Protein AF-A0AAW1P884-F1 (afdb_monomer)

InterPro domains:
  IPR000415 Nitroreductase-like [G3DSA:3.40.109.10] (39-108)
  IPR000415 Nitroreductase-like [G3DSA:3.40.109.10] (109-194)
  IPR000415 Nitroreductase-like [SSF55469] (38-194)
  IPR026021 Putative NAD(P)H nitroreductase YdjA-like [cd02135] (42-171)
  IPR029479 Nitroreductase [PF00881] (45-106)
  IPR029479 Nitroreductase [PF00881] (113-171)
  IPR052530 NAD(P)H nitroreductase [PTHR43821] (107-194)

Radius of gyration: 20.4 Å; Cα contacts (8 Å, |Δi|>4): 146; chains: 1; bounding box: 42×33×58 Å

Organism: NCBI:txid706552

Structure (mmCIF, N/CA/C/O backbone):
data_AF-A0AAW1P884-F1
#
_entry.id   AF-A0AAW1P884-F1
#
loop_
_atom_site.group_PDB
_atom_site.id
_atom_site.type_symbol
_atom_site.label_atom_id
_atom_site.label_alt_id
_atom_site.label_comp_id
_atom_site.label_asym_id
_atom_site.label_entity_id
_atom_site.label_seq_id
_atom_site.pdbx_PDB_ins_code
_atom_site.Cartn_x
_atom_site.Cartn_y
_atom_site.Cartn_z
_atom_site.occupancy
_atom_site.B_iso_or_equiv
_atom_site.auth_seq_id
_atom_site.auth_comp_id
_atom_site.auth_asym_id
_atom_site.auth_atom_id
_atom_site.pdbx_PDB_model_num
ATOM 1 N N . MET A 1 1 ? 2.406 1.290 26.510 1.00 30.73 1 MET A N 1
ATOM 2 C CA . MET A 1 1 ? 2.581 1.537 25.064 1.00 30.73 1 MET A CA 1
ATOM 3 C C . MET A 1 1 ? 3.392 0.369 24.542 1.00 30.73 1 MET A C 1
ATOM 5 O O . MET A 1 1 ? 4.508 0.190 25.008 1.00 30.73 1 MET A O 1
ATOM 9 N N . THR A 1 2 ? 2.796 -0.506 23.734 1.00 27.92 2 THR A N 1
ATOM 10 C CA . THR A 1 2 ? 3.498 -1.687 23.212 1.00 27.92 2 THR A CA 1
ATOM 11 C C . THR A 1 2 ? 4.160 -1.291 21.905 1.00 27.92 2 THR A C 1
ATOM 13 O O . THR A 1 2 ? 3.470 -0.970 20.945 1.00 27.92 2 THR A O 1
ATOM 16 N N . PHE A 1 3 ? 5.488 -1.279 21.871 1.00 27.62 3 PHE A N 1
ATOM 17 C CA . PHE A 1 3 ? 6.240 -1.065 20.641 1.00 27.62 3 PHE A CA 1
ATOM 18 C C . PHE A 1 3 ? 6.402 -2.425 19.964 1.00 27.62 3 PHE A C 1
ATOM 20 O O . PHE A 1 3 ? 7.127 -3.280 20.465 1.00 27.62 3 PHE A O 1
ATOM 27 N N . ILE A 1 4 ? 5.687 -2.658 18.865 1.00 31.03 4 ILE A N 1
ATOM 28 C CA . ILE A 1 4 ? 6.032 -3.756 17.962 1.00 31.03 4 ILE A CA 1
ATOM 29 C C . ILE A 1 4 ? 7.049 -3.183 16.981 1.00 31.03 4 ILE A C 1
ATOM 31 O O . ILE A 1 4 ? 6.734 -2.273 16.223 1.00 31.03 4 ILE A O 1
ATOM 35 N N . TYR A 1 5 ? 8.280 -3.685 17.024 1.00 35.84 5 TYR A N 1
ATOM 36 C CA . TYR A 1 5 ? 9.284 -3.373 16.017 1.00 35.84 5 TYR A CA 1
ATOM 37 C C . TYR A 1 5 ? 9.003 -4.235 14.789 1.00 35.84 5 TYR A C 1
ATOM 39 O O . TYR A 1 5 ? 9.031 -5.460 14.867 1.00 35.84 5 TYR A O 1
ATOM 47 N N . ALA A 1 6 ? 8.726 -3.600 13.657 1.00 34.53 6 ALA A N 1
ATOM 48 C CA . ALA A 1 6 ? 8.757 -4.258 12.360 1.00 34.53 6 ALA A CA 1
ATOM 49 C C . ALA A 1 6 ? 9.781 -3.519 11.497 1.00 34.53 6 ALA A C 1
ATOM 51 O O . ALA A 1 6 ? 9.428 -2.607 10.755 1.00 34.53 6 ALA A O 1
ATOM 52 N N . ALA A 1 7 ? 11.057 -3.867 11.674 1.00 34.91 7 ALA A N 1
ATOM 53 C CA . ALA A 1 7 ? 12.096 -3.564 10.702 1.00 34.91 7 ALA A CA 1
ATOM 54 C C . ALA A 1 7 ? 12.055 -4.679 9.653 1.00 34.91 7 ALA A C 1
ATOM 56 O O . ALA A 1 7 ? 12.210 -5.850 9.993 1.00 34.91 7 ALA A O 1
ATOM 57 N N . TRP A 1 8 ? 11.773 -4.334 8.401 1.00 48.56 8 TRP A N 1
ATOM 58 C CA . TRP A 1 8 ? 11.775 -5.300 7.306 1.00 48.56 8 TRP A CA 1
ATOM 59 C C . TRP A 1 8 ? 13.050 -5.119 6.509 1.00 48.56 8 TRP A C 1
ATOM 61 O O . TRP A 1 8 ? 13.307 -4.028 6.003 1.00 48.56 8 TRP A O 1
ATOM 71 N N . THR A 1 9 ? 13.832 -6.186 6.435 1.00 39.12 9 THR A N 1
ATOM 72 C CA . THR A 1 9 ? 15.057 -6.259 5.653 1.00 39.12 9 THR A CA 1
ATOM 73 C C . THR A 1 9 ? 14.781 -6.992 4.360 1.00 39.12 9 THR A C 1
ATOM 75 O O . THR A 1 9 ? 14.045 -7.980 4.320 1.00 39.12 9 THR A O 1
ATOM 78 N N . THR A 1 10 ? 15.361 -6.496 3.281 1.00 44.00 10 THR A N 1
ATOM 79 C CA . THR A 1 10 ? 15.476 -7.243 2.036 1.00 44.00 10 THR A CA 1
ATOM 80 C C . THR A 1 10 ? 16.756 -8.083 2.122 1.00 44.00 10 THR A C 1
ATOM 82 O O . THR A 1 10 ? 17.754 -7.589 2.620 1.00 44.00 10 THR A O 1
ATOM 85 N N . PHE A 1 11 ? 16.729 -9.332 1.628 1.00 43.44 11 PHE A N 1
ATOM 86 C CA . PHE A 1 11 ? 17.892 -10.224 1.396 1.00 43.44 11 PHE A CA 1
ATOM 87 C C . PHE A 1 11 ? 18.324 -11.305 2.425 1.00 43.44 11 PHE A C 1
ATOM 89 O O . PHE A 1 11 ? 19.448 -11.792 2.302 1.00 43.44 11 PHE A O 1
ATOM 96 N N . ARG A 1 12 ? 17.469 -11.848 3.321 1.00 45.31 12 ARG A N 1
ATOM 97 C CA . ARG A 1 12 ? 17.762 -13.149 4.002 1.00 45.31 12 ARG A CA 1
ATOM 98 C C . ARG A 1 12 ? 16.547 -14.041 4.336 1.00 45.31 12 ARG A C 1
ATOM 100 O O . ARG A 1 12 ? 15.434 -13.539 4.475 1.00 45.31 12 ARG A O 1
ATOM 107 N N . PRO A 1 13 ? 16.752 -15.365 4.549 1.00 41.75 13 PRO A N 1
ATOM 108 C CA . PRO A 1 13 ? 15.863 -16.201 5.361 1.00 41.75 13 PRO A CA 1
ATOM 109 C C . PRO A 1 13 ? 15.822 -15.706 6.817 1.00 41.75 13 PRO A C 1
ATOM 111 O O . PRO A 1 13 ? 16.857 -15.400 7.406 1.00 41.75 13 PRO A O 1
ATOM 114 N N . ILE A 1 14 ? 14.621 -15.663 7.396 1.00 46.34 14 ILE A N 1
ATOM 115 C CA . ILE A 1 14 ? 14.320 -15.127 8.734 1.00 46.34 14 ILE A CA 1
ATOM 116 C C . ILE A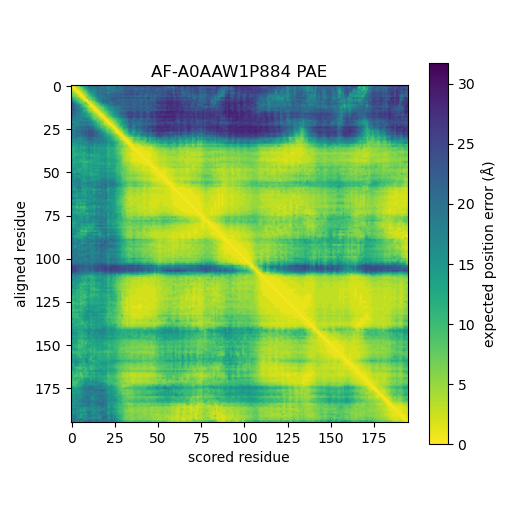 1 14 ? 15.140 -15.863 9.824 1.00 46.34 14 ILE A C 1
ATOM 118 O O . ILE A 1 14 ? 15.055 -17.094 9.901 1.00 46.34 14 ILE A O 1
ATOM 122 N N . PRO A 1 15 ? 15.897 -15.166 10.700 1.00 40.91 15 PRO A N 1
ATOM 123 C CA . PRO A 1 15 ? 16.532 -15.788 11.864 1.00 40.91 15 PRO A CA 1
ATOM 124 C C . PRO A 1 15 ? 15.488 -16.412 12.801 1.00 40.91 15 PRO A C 1
ATOM 126 O O . PRO A 1 15 ? 14.385 -15.889 12.957 1.00 40.91 15 PRO A O 1
ATOM 129 N N . LYS A 1 16 ? 15.824 -17.529 13.462 1.00 42.84 16 LYS A N 1
ATOM 130 C CA . LYS A 1 16 ? 14.934 -18.164 14.451 1.00 42.84 16 LYS A CA 1
ATOM 131 C C . LYS A 1 16 ? 14.565 -17.155 15.546 1.00 42.84 16 LYS A C 1
ATOM 133 O O . LYS A 1 16 ? 15.444 -16.597 16.193 1.00 42.84 16 LYS A O 1
ATOM 138 N N . VAL A 1 17 ? 13.259 -16.958 15.731 1.00 48.59 17 VAL A N 1
ATOM 139 C CA . VAL A 1 17 ? 12.646 -16.058 16.717 1.00 48.59 17 VAL A CA 1
ATOM 140 C C . VAL A 1 17 ? 13.277 -16.246 18.101 1.00 48.59 17 VAL A C 1
ATOM 142 O O . VAL A 1 17 ? 13.299 -17.356 18.633 1.00 48.59 17 VAL A O 1
ATOM 145 N N . VAL A 1 18 ? 13.753 -15.150 18.697 1.00 43.78 18 VAL A N 1
ATOM 146 C CA . VAL A 1 18 ? 14.113 -15.093 20.118 1.00 43.78 18 VAL A CA 1
ATOM 147 C C . VAL A 1 18 ? 12.820 -14.903 20.911 1.00 43.78 18 VAL A C 1
ATOM 149 O O . VAL A 1 18 ? 12.127 -13.899 20.756 1.00 43.78 18 VAL A O 1
ATOM 152 N N . ASN A 1 19 ? 12.467 -15.889 21.738 1.00 37.06 19 ASN A N 1
ATOM 153 C CA . ASN A 1 19 ? 11.267 -15.850 22.574 1.00 37.06 19 ASN A CA 1
ATOM 154 C C . ASN A 1 19 ? 11.431 -14.820 23.703 1.00 37.06 19 ASN A C 1
ATOM 156 O O . ASN A 1 19 ? 11.998 -15.124 24.750 1.00 37.06 19 ASN A O 1
ATOM 160 N N . GLY A 1 20 ? 10.914 -13.610 23.498 1.00 46.59 20 GLY A N 1
ATOM 161 C CA . GLY A 1 20 ? 10.659 -12.651 24.570 1.00 46.59 20 GLY A CA 1
ATOM 162 C C . GLY A 1 20 ? 9.248 -12.833 25.131 1.00 46.59 20 GLY A C 1
ATOM 163 O O . GLY A 1 20 ? 8.277 -12.888 24.377 1.00 46.59 20 GLY A O 1
ATOM 164 N N . THR A 1 21 ? 9.112 -12.913 26.453 1.00 38.94 21 THR A N 1
ATOM 165 C CA . THR A 1 21 ? 7.803 -12.951 27.116 1.00 38.94 21 THR A CA 1
ATOM 166 C C . THR A 1 21 ? 7.205 -11.544 27.121 1.00 38.94 21 THR A C 1
ATOM 168 O O . THR A 1 21 ? 7.668 -10.671 27.855 1.00 38.94 21 THR A O 1
ATOM 171 N N . LEU A 1 22 ? 6.179 -11.301 26.301 1.00 47.09 22 LEU A N 1
ATOM 172 C CA . LEU A 1 22 ? 5.394 -10.067 26.385 1.00 47.09 22 LEU A CA 1
ATOM 173 C C . LEU A 1 22 ? 4.563 -10.076 27.683 1.00 47.09 22 LEU A C 1
ATOM 175 O O . LEU A 1 22 ? 3.999 -11.117 28.032 1.00 47.09 22 LEU A O 1
ATOM 179 N N . PRO A 1 23 ? 4.458 -8.949 28.410 1.00 44.16 23 PRO A N 1
ATOM 180 C CA . PRO A 1 23 ? 3.638 -8.879 29.612 1.00 44.16 23 PRO A CA 1
ATOM 181 C C . PRO A 1 23 ? 2.163 -9.115 29.270 1.00 44.16 23 PRO A C 1
ATOM 183 O O . PRO A 1 23 ? 1.654 -8.605 28.269 1.00 44.16 23 PRO A O 1
ATOM 186 N N . ALA A 1 24 ? 1.469 -9.873 30.121 1.00 44.38 24 ALA A N 1
ATOM 187 C CA . ALA A 1 24 ? 0.034 -10.088 29.995 1.00 44.38 24 ALA A CA 1
ATOM 188 C C . ALA A 1 24 ? -0.697 -8.739 30.100 1.00 44.38 24 ALA A C 1
ATOM 190 O O . ALA A 1 24 ? -0.626 -8.072 31.132 1.00 44.38 24 ALA A O 1
ATOM 191 N N . SER A 1 25 ? -1.385 -8.328 29.032 1.00 50.88 25 SER A N 1
ATOM 192 C CA . SER A 1 25 ? -2.240 -7.143 29.051 1.00 50.88 25 SER A CA 1
ATOM 193 C C . SER A 1 25 ? -3.709 -7.539 29.173 1.00 50.88 25 SER A C 1
ATOM 195 O O . SER A 1 25 ? -4.168 -8.537 28.612 1.00 50.88 25 SER A O 1
ATOM 197 N N . SER A 1 26 ? -4.458 -6.753 29.944 1.00 49.62 26 SER A N 1
ATOM 198 C CA . SER A 1 26 ? -5.916 -6.813 29.982 1.00 49.62 26 SER A CA 1
ATOM 199 C C . SER A 1 26 ? -6.484 -6.490 28.597 1.00 49.62 26 SER A C 1
ATOM 201 O O . SER A 1 26 ? -5.948 -5.629 27.899 1.00 49.62 26 SER A O 1
ATOM 203 N N . LYS A 1 27 ? -7.574 -7.169 28.193 1.00 47.06 27 LYS A N 1
ATOM 204 C CA . LYS A 1 27 ? -8.291 -6.871 26.940 1.00 47.06 27 LYS A CA 1
ATOM 205 C C . LYS A 1 27 ? -8.677 -5.384 26.937 1.00 47.06 27 LYS A C 1
ATOM 207 O O . LYS A 1 27 ? -9.510 -4.994 27.756 1.00 47.06 27 LYS A O 1
ATOM 212 N N . PRO A 1 28 ? -8.083 -4.552 26.068 1.00 54.44 28 PRO A N 1
ATOM 213 C CA . PRO A 1 28 ? -8.436 -3.144 26.018 1.00 54.44 28 PRO A CA 1
ATOM 214 C C . PRO A 1 28 ? -9.847 -2.973 25.447 1.00 54.44 28 PRO A C 1
ATOM 216 O O . PRO A 1 28 ? -10.334 -3.831 24.713 1.00 54.44 28 PRO A O 1
ATOM 219 N N . ALA A 1 29 ? -10.502 -1.858 25.775 1.00 55.84 29 ALA A N 1
ATOM 220 C CA . ALA A 1 29 ? -11.742 -1.463 25.117 1.00 55.84 29 ALA A CA 1
ATOM 221 C C . ALA A 1 29 ? -11.454 -1.231 23.624 1.00 55.84 29 ALA A C 1
ATOM 223 O O . ALA A 1 29 ? -10.668 -0.354 23.265 1.00 55.84 29 ALA A O 1
ATOM 224 N N . VAL A 1 30 ? -12.036 -2.072 22.771 1.00 63.97 30 VAL A N 1
ATOM 225 C CA . VAL A 1 30 ? -11.792 -2.086 21.326 1.00 63.97 30 VAL A CA 1
ATOM 226 C C . VAL A 1 30 ? -12.778 -1.148 20.637 1.00 63.97 30 VAL A C 1
ATOM 228 O O . VAL A 1 30 ? -13.973 -1.182 20.933 1.00 63.97 30 VAL A O 1
ATOM 231 N N . VAL A 1 31 ? -12.295 -0.317 19.711 1.00 67.25 31 VAL A N 1
ATOM 232 C CA . VAL A 1 31 ? -13.180 0.474 18.845 1.00 67.25 31 VAL A CA 1
ATOM 233 C C . VAL A 1 31 ? -13.882 -0.482 17.872 1.00 67.25 31 VAL A C 1
ATOM 235 O O . VAL A 1 31 ? -13.190 -1.270 17.225 1.00 67.25 31 VAL A O 1
ATOM 238 N N . PRO A 1 32 ? -15.222 -0.452 17.745 1.00 67.56 32 PRO A N 1
ATOM 239 C CA . PRO A 1 32 ? -15.933 -1.339 16.829 1.00 67.56 32 PRO A CA 1
ATOM 240 C C . PRO A 1 32 ? -15.437 -1.176 15.387 1.00 67.56 32 PRO A C 1
ATOM 242 O O . PRO A 1 32 ? -15.450 -0.072 14.843 1.00 67.56 32 PRO A O 1
ATOM 245 N N . SER A 1 33 ? -15.007 -2.278 14.769 1.00 75.31 33 SER A N 1
ATOM 246 C CA . SER A 1 33 ? -14.629 -2.317 13.355 1.00 75.31 33 SER A CA 1
ATOM 247 C C . SER A 1 33 ? -15.787 -2.813 12.493 1.00 75.31 33 SER A C 1
ATOM 249 O O . SER A 1 33 ? -16.608 -3.614 12.943 1.00 75.31 33 SER A O 1
ATOM 251 N N . ALA A 1 34 ? -15.844 -2.353 11.242 1.00 75.81 34 ALA A N 1
ATOM 252 C CA . ALA A 1 34 ? -16.871 -2.763 10.283 1.00 75.81 34 ALA A CA 1
ATOM 253 C C . ALA A 1 34 ? -16.722 -4.230 9.834 1.00 75.81 34 ALA A C 1
ATOM 255 O O . ALA A 1 34 ? -17.711 -4.857 9.462 1.00 75.81 34 ALA A O 1
ATOM 256 N N . LEU A 1 35 ? -15.501 -4.775 9.874 1.00 85.69 35 LEU A N 1
ATOM 257 C CA . LEU A 1 35 ? -15.199 -6.169 9.545 1.00 85.69 35 LEU A CA 1
ATOM 258 C C . LEU A 1 35 ? -14.505 -6.849 10.722 1.00 85.69 35 LEU A C 1
ATOM 260 O O . LEU A 1 35 ? -13.659 -6.249 11.385 1.00 85.69 35 LEU A O 1
ATOM 264 N N . GLN A 1 36 ? -14.836 -8.119 10.942 1.00 88.00 36 GLN A N 1
ATOM 265 C CA . GLN A 1 36 ? -14.210 -8.927 11.983 1.00 88.00 36 GLN A CA 1
ATOM 266 C C . GLN A 1 36 ? -12.834 -9.442 11.530 1.00 88.00 36 GLN A C 1
ATOM 268 O O . GLN A 1 36 ? -12.583 -9.677 10.342 1.00 88.00 36 GLN A O 1
ATOM 273 N N . ALA A 1 37 ? -11.919 -9.627 12.486 1.00 88.50 37 ALA A N 1
ATOM 274 C CA . ALA A 1 37 ? -10.538 -10.028 12.209 1.00 88.50 37 ALA A CA 1
ATOM 275 C C . ALA A 1 37 ? -10.427 -11.387 11.492 1.00 88.50 37 ALA A C 1
ATOM 277 O O . ALA A 1 37 ? -9.524 -11.588 10.680 1.00 88.50 37 ALA A O 1
ATOM 278 N N . ASP A 1 38 ? -11.353 -12.312 11.741 1.00 89.56 38 ASP A N 1
ATOM 279 C CA . ASP A 1 38 ? -11.414 -13.612 11.071 1.00 89.56 38 ASP A CA 1
ATOM 280 C C . ASP A 1 38 ? -11.773 -13.475 9.582 1.00 89.56 38 ASP A C 1
ATOM 282 O O . ASP A 1 38 ? -11.133 -14.106 8.739 1.00 89.56 38 ASP A O 1
ATOM 286 N N . GLN A 1 39 ? -12.729 -12.606 9.240 1.00 92.19 39 GLN A N 1
ATOM 287 C CA . GLN A 1 39 ? -13.118 -12.326 7.855 1.00 92.19 39 GLN A CA 1
ATOM 288 C C . GLN A 1 39 ? -11.946 -11.728 7.068 1.00 92.19 39 GLN A C 1
ATOM 290 O O . GLN A 1 39 ? -11.629 -12.175 5.962 1.00 92.19 39 GLN A O 1
ATOM 295 N N . VAL A 1 40 ? -11.256 -10.755 7.669 1.00 92.56 40 VAL A N 1
ATOM 296 C CA . VAL A 1 40 ? -10.065 -10.124 7.087 1.00 92.56 40 VAL A CA 1
ATOM 297 C C . VAL A 1 40 ? -8.925 -11.131 6.934 1.00 92.56 40 VAL A C 1
ATOM 299 O O . VAL A 1 40 ? -8.310 -11.209 5.871 1.00 92.56 40 VAL A O 1
ATOM 302 N N . SER A 1 41 ? -8.669 -11.940 7.965 1.00 90.69 41 SER A N 1
ATOM 303 C CA . SER A 1 41 ? -7.635 -12.979 7.940 1.00 90.69 41 SER A CA 1
ATOM 304 C C . SER A 1 41 ? -7.865 -13.971 6.802 1.00 90.69 41 SER A C 1
ATOM 306 O O . SER A 1 41 ? -6.948 -14.264 6.034 1.00 90.69 41 SER A O 1
ATOM 308 N N . GLN A 1 42 ? -9.107 -14.425 6.617 1.00 92.69 42 GLN A N 1
ATOM 309 C CA . GLN A 1 42 ? -9.451 -15.314 5.512 1.00 92.69 42 GLN A CA 1
ATOM 310 C C . GLN A 1 42 ? -9.198 -14.674 4.145 1.00 92.69 42 GLN A C 1
ATOM 312 O O . GLN A 1 42 ? -8.661 -15.347 3.266 1.00 92.69 42 GLN A O 1
ATOM 317 N N . LEU A 1 43 ? -9.551 -13.398 3.956 1.00 93.44 43 LEU A N 1
ATOM 318 C CA . LEU A 1 43 ? -9.305 -12.690 2.698 1.00 93.44 43 LEU A CA 1
ATOM 319 C C . LEU A 1 43 ? -7.802 -12.592 2.396 1.00 93.44 43 LEU A C 1
ATOM 321 O O . LEU A 1 43 ? -7.365 -12.964 1.304 1.00 93.44 43 LEU A O 1
ATOM 325 N N . LEU A 1 44 ? -7.005 -12.158 3.378 1.00 92.06 44 LEU A N 1
ATOM 326 C CA . LEU A 1 44 ? -5.550 -12.044 3.248 1.00 92.06 44 LEU A CA 1
ATOM 327 C C . LEU A 1 44 ? -4.900 -13.406 2.959 1.00 92.06 44 LEU A C 1
ATOM 329 O O . LEU A 1 44 ? -4.068 -13.514 2.057 1.00 92.06 44 LEU A O 1
ATOM 333 N N . ALA A 1 45 ? -5.316 -14.453 3.676 1.00 89.88 45 ALA A N 1
ATOM 334 C CA . ALA A 1 45 ? -4.750 -15.795 3.563 1.00 89.88 45 ALA A CA 1
ATOM 335 C C . ALA A 1 45 ? -5.183 -16.548 2.297 1.00 89.88 45 ALA A C 1
ATOM 337 O O . ALA A 1 45 ? -4.476 -17.463 1.868 1.00 89.88 45 ALA A O 1
ATOM 338 N N . LYS A 1 46 ? -6.331 -16.213 1.692 1.00 94.25 46 LYS A N 1
ATOM 339 C CA . LYS A 1 46 ? -6.852 -16.876 0.478 1.00 94.25 46 LYS A CA 1
ATOM 340 C C . LYS A 1 46 ? -6.464 -16.168 -0.824 1.00 94.25 46 LYS A C 1
ATOM 342 O O . LYS A 1 46 ? -6.508 -16.805 -1.873 1.00 94.25 46 LYS A O 1
ATOM 347 N N . ARG A 1 47 ? -6.032 -14.901 -0.789 1.00 92.50 47 ARG A N 1
ATOM 348 C CA . ARG A 1 47 ? -5.543 -14.179 -1.981 1.00 92.50 47 ARG A CA 1
ATOM 349 C C . ARG A 1 47 ? -4.317 -14.877 -2.591 1.00 92.50 47 ARG A C 1
ATOM 351 O O . ARG A 1 47 ? -3.416 -15.305 -1.869 1.00 92.50 47 ARG A O 1
ATOM 358 N N . ARG A 1 48 ? -4.251 -14.982 -3.921 1.00 89.94 48 ARG A N 1
ATOM 359 C CA . ARG A 1 48 ? -3.128 -15.592 -4.660 1.00 89.94 48 ARG A CA 1
ATOM 360 C C . ARG A 1 48 ? -2.673 -14.692 -5.801 1.00 89.94 48 ARG A C 1
ATOM 362 O O . ARG A 1 48 ? -3.482 -13.971 -6.376 1.00 89.94 48 ARG A O 1
ATOM 369 N N . SER A 1 49 ? -1.389 -14.770 -6.136 1.00 90.25 49 SER A N 1
ATOM 370 C CA . SER A 1 49 ? -0.896 -14.298 -7.429 1.00 90.25 49 SER A CA 1
ATOM 371 C C . SER A 1 49 ? -1.264 -15.347 -8.477 1.00 90.25 49 SER A C 1
ATOM 373 O O . SER A 1 49 ? -0.838 -16.494 -8.366 1.00 90.25 49 SER A O 1
ATOM 375 N N . ILE A 1 50 ? -2.093 -14.969 -9.449 1.00 90.44 50 ILE A N 1
ATOM 376 C CA . ILE A 1 50 ? -2.486 -15.822 -10.577 1.00 90.44 50 ILE A CA 1
ATOM 377 C C . ILE A 1 50 ? -1.694 -15.342 -11.795 1.00 90.44 50 ILE A C 1
ATOM 379 O O . ILE A 1 50 ? -1.635 -14.138 -12.050 1.00 90.44 50 ILE A O 1
ATOM 383 N N . PHE A 1 51 ? -1.045 -16.258 -12.513 1.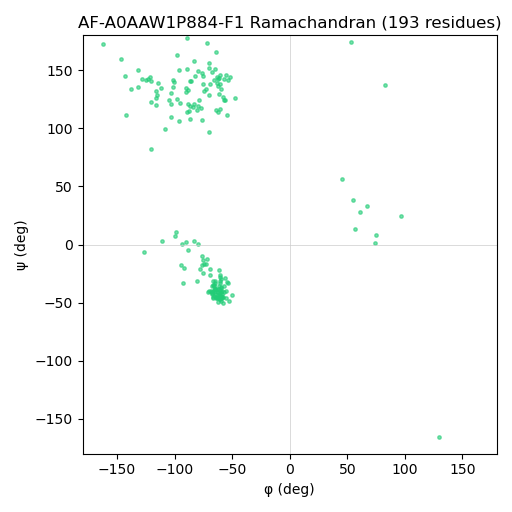00 83.50 51 PHE A N 1
ATOM 384 C CA . PHE A 1 51 ? -0.202 -15.896 -13.651 1.00 83.50 51 PHE A CA 1
ATOM 385 C C . PHE A 1 51 ? -1.055 -15.552 -14.881 1.00 83.50 51 PHE A C 1
ATOM 387 O O . PHE A 1 51 ? -2.089 -16.186 -15.084 1.00 83.50 51 PHE A O 1
ATOM 394 N N . PRO A 1 52 ? -0.610 -14.626 -15.756 1.00 84.69 52 PRO A N 1
ATOM 395 C CA . PRO A 1 52 ? -1.394 -14.210 -16.924 1.00 84.69 52 PRO A CA 1
ATOM 396 C C . PRO A 1 52 ? -1.839 -15.351 -17.850 1.00 84.69 52 PRO A C 1
ATOM 398 O O . PRO A 1 52 ? -2.921 -15.288 -18.423 1.00 84.69 52 PRO A O 1
ATOM 401 N N . LYS A 1 53 ? -1.037 -16.418 -17.965 1.00 87.62 53 LYS A N 1
ATOM 402 C CA . LYS A 1 53 ? -1.365 -17.620 -18.755 1.00 87.62 53 LYS A CA 1
ATOM 403 C C . LYS A 1 53 ? -2.621 -18.359 -18.268 1.00 87.62 53 LYS A C 1
ATOM 405 O O . LYS A 1 53 ? -3.204 -19.117 -19.032 1.00 87.62 53 LYS A O 1
ATOM 410 N N . ASP A 1 54 ? -2.998 -18.153 -17.008 1.00 93.00 54 ASP A N 1
ATOM 411 C CA . ASP A 1 54 ? -4.125 -18.809 -16.347 1.00 93.00 54 ASP A CA 1
ATOM 412 C C . ASP A 1 54 ? -5.374 -17.896 -16.315 1.00 93.00 54 ASP A C 1
ATOM 414 O O . ASP A 1 54 ? -6.369 -18.215 -15.664 1.00 93.00 54 ASP A O 1
ATOM 418 N N . PHE A 1 55 ? -5.348 -16.740 -16.997 1.00 90.06 55 PHE A N 1
ATOM 419 C CA . PHE A 1 55 ? -6.508 -15.853 -17.134 1.00 90.06 55 PHE A CA 1
ATOM 420 C C . PHE A 1 55 ? -7.436 -16.321 -18.261 1.00 90.06 55 PHE A C 1
ATOM 422 O O . PHE A 1 55 ? -6.991 -16.763 -19.315 1.00 90.06 55 PHE A O 1
ATOM 429 N N . SER A 1 56 ? -8.749 -16.148 -18.082 1.00 91.19 56 SER A N 1
ATOM 430 C CA . SER A 1 56 ? -9.762 -16.552 -19.073 1.00 91.19 56 SER A CA 1
ATOM 431 C C . SER A 1 56 ? -9.805 -15.678 -20.334 1.00 91.19 56 SER A C 1
ATOM 433 O O . SER A 1 56 ? -10.500 -16.014 -21.288 1.00 91.19 56 SER A O 1
ATOM 435 N N . GLY A 1 57 ? -9.131 -14.523 -20.325 1.00 84.00 57 GLY A N 1
ATOM 436 C CA . GLY A 1 57 ? -9.213 -13.516 -21.386 1.00 84.00 57 GLY A CA 1
ATOM 437 C C . GLY A 1 57 ? -10.514 -12.699 -21.396 1.00 84.00 57 GLY A C 1
ATOM 438 O O . GLY A 1 57 ? -10.674 -11.832 -22.256 1.00 84.00 57 GLY A O 1
ATOM 439 N N . ALA A 1 58 ? -11.434 -12.942 -20.454 1.00 87.69 58 ALA A N 1
ATOM 440 C CA . ALA A 1 58 ? -12.657 -12.157 -20.313 1.00 87.69 58 ALA A CA 1
ATOM 441 C C . ALA A 1 58 ? -12.346 -10.693 -19.957 1.00 87.69 58 ALA A C 1
ATOM 443 O O . ALA A 1 58 ? -11.420 -10.400 -19.199 1.00 87.69 58 ALA A O 1
ATOM 444 N N . HIS A 1 59 ? -13.143 -9.767 -20.493 1.00 85.75 59 HIS A N 1
ATOM 445 C CA . HIS A 1 59 ? -13.010 -8.349 -20.177 1.00 85.75 59 HIS A CA 1
ATOM 446 C C . HIS A 1 59 ? -13.548 -8.054 -18.772 1.00 85.75 59 HIS A C 1
ATOM 448 O O . HIS A 1 59 ? -14.663 -8.453 -18.437 1.00 85.75 59 HIS A O 1
ATOM 454 N N . VAL A 1 60 ? -12.771 -7.320 -17.972 1.00 89.75 60 VAL A N 1
ATOM 455 C CA . VAL A 1 60 ? -13.217 -6.787 -16.680 1.00 89.75 60 VAL A CA 1
ATOM 456 C C . VAL A 1 60 ? -13.986 -5.486 -16.935 1.00 89.75 60 VAL A C 1
ATOM 458 O O . VAL A 1 60 ? -13.395 -4.560 -17.492 1.00 89.75 60 VAL A O 1
ATOM 461 N N . PRO A 1 61 ? -15.270 -5.381 -16.542 1.00 92.12 61 PRO A N 1
ATOM 462 C CA . PRO A 1 61 ? -16.045 -4.156 -16.692 1.00 92.12 61 PRO A CA 1
ATOM 463 C C . PRO A 1 61 ? -15.349 -2.940 -16.078 1.00 92.12 61 PRO A C 1
ATOM 465 O O . PRO A 1 61 ? -14.784 -3.017 -14.985 1.00 92.12 61 PRO A O 1
ATOM 468 N N . ARG A 1 62 ? -15.456 -1.790 -16.751 1.00 88.69 62 ARG A N 1
ATOM 469 C CA . ARG A 1 62 ? -14.854 -0.521 -16.313 1.00 88.69 62 ARG A CA 1
ATOM 470 C C . ARG A 1 62 ? -15.179 -0.167 -14.858 1.00 88.69 62 ARG A C 1
ATOM 472 O O . ARG A 1 62 ? -14.275 0.200 -14.121 1.00 88.69 62 ARG A O 1
ATOM 479 N N . GLU A 1 63 ? -16.430 -0.334 -14.440 1.00 91.81 63 GLU A N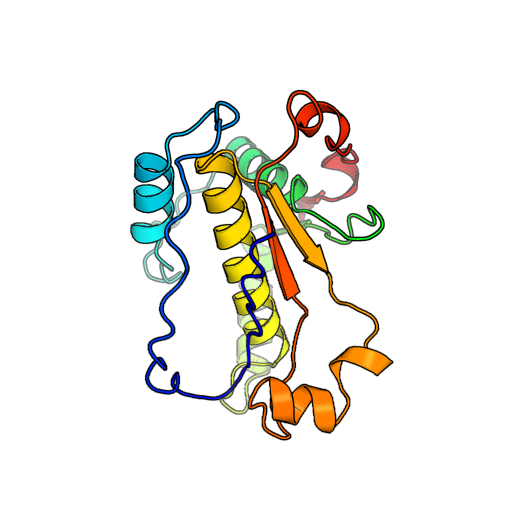 1
ATOM 480 C CA . GLU A 1 63 ? -16.884 -0.051 -13.069 1.00 91.81 63 GLU A CA 1
ATOM 481 C C . GLU A 1 63 ? -16.133 -0.884 -12.014 1.00 91.81 63 GLU A C 1
ATOM 483 O O . GLU A 1 63 ? -15.788 -0.393 -10.938 1.00 91.81 63 GLU A O 1
ATOM 488 N N . GLN A 1 64 ? -15.811 -2.143 -12.330 1.00 89.69 64 GLN A N 1
ATOM 489 C CA . GLN A 1 64 ? -15.027 -2.997 -11.435 1.00 89.69 64 GLN A CA 1
ATOM 490 C C . GLN A 1 64 ? -13.571 -2.527 -11.360 1.00 89.69 64 GLN A C 1
ATOM 492 O O . GLN A 1 64 ? -12.994 -2.500 -10.275 1.00 89.69 64 GLN A O 1
ATOM 497 N N . VAL A 1 65 ? -12.989 -2.105 -12.489 1.00 89.31 65 VAL A N 1
ATOM 498 C CA . VAL A 1 65 ? -11.650 -1.491 -12.514 1.00 89.31 65 VAL A CA 1
ATOM 499 C C . VAL A 1 65 ? -11.636 -0.211 -11.677 1.00 89.31 65 VAL A C 1
ATOM 501 O O . VAL A 1 65 ? -10.748 -0.039 -10.849 1.00 89.31 65 VAL A O 1
ATOM 504 N N . GLU A 1 66 ? -12.634 0.659 -11.827 1.00 88.94 66 GLU A N 1
ATOM 505 C CA . GLU A 1 66 ? -12.762 1.895 -11.045 1.00 88.94 66 GLU A CA 1
ATOM 506 C C . GLU A 1 66 ? -12.926 1.607 -9.549 1.00 88.94 66 GLU A C 1
ATOM 508 O O . GLU A 1 66 ? -12.258 2.243 -8.742 1.00 88.94 66 GLU A O 1
ATOM 513 N N . THR A 1 67 ? -13.705 0.589 -9.172 1.00 89.31 67 THR A N 1
ATOM 514 C CA . THR A 1 67 ? -13.827 0.141 -7.772 1.00 89.31 67 THR A CA 1
ATOM 515 C C . THR A 1 67 ? -12.472 -0.283 -7.190 1.00 89.31 67 THR A C 1
ATOM 517 O O . THR A 1 67 ? -12.136 0.068 -6.057 1.00 89.31 67 THR A O 1
ATOM 520 N N . ILE A 1 68 ? -11.661 -1.014 -7.963 1.00 90.38 68 ILE A N 1
ATOM 521 C CA . ILE A 1 68 ? -10.314 -1.440 -7.550 1.00 90.38 68 ILE A CA 1
ATOM 522 C C . ILE A 1 68 ? -9.378 -0.232 -7.408 1.00 90.38 68 ILE A C 1
ATOM 524 O O . ILE A 1 68 ? -8.649 -0.126 -6.419 1.00 90.38 68 ILE A O 1
ATOM 528 N N . LEU A 1 69 ? -9.394 0.682 -8.381 1.00 86.00 69 LEU A N 1
ATOM 529 C CA . LEU A 1 69 ? -8.564 1.887 -8.353 1.00 86.00 69 LEU A CA 1
ATOM 530 C C . LEU A 1 69 ? -8.972 2.831 -7.218 1.00 86.00 69 LEU A C 1
ATOM 532 O O . LEU A 1 69 ? -8.105 3.435 -6.592 1.00 86.00 69 LEU A O 1
ATOM 536 N N . GLU A 1 70 ? -10.262 2.908 -6.901 1.00 90.38 70 GLU A N 1
ATOM 537 C CA . GLU A 1 70 ? -10.762 3.668 -5.761 1.00 90.38 70 GLU A CA 1
ATOM 538 C C . GLU A 1 70 ? -10.257 3.070 -4.444 1.00 90.38 70 GLU A C 1
ATOM 540 O O . GLU A 1 70 ? -9.758 3.801 -3.592 1.00 90.38 70 GLU A O 1
ATOM 545 N N . ALA A 1 71 ? -10.257 1.742 -4.290 1.00 87.31 71 ALA A N 1
ATOM 546 C CA . ALA A 1 71 ? -9.649 1.103 -3.121 1.00 87.31 71 ALA A CA 1
ATOM 547 C C . ALA A 1 71 ? -8.151 1.447 -2.982 1.00 87.31 71 ALA A C 1
ATOM 549 O O . ALA A 1 71 ? -7.681 1.729 -1.878 1.00 87.31 71 ALA A O 1
ATOM 550 N N . ALA A 1 72 ? -7.407 1.488 -4.094 1.00 84.88 72 ALA A N 1
ATOM 551 C CA . ALA A 1 72 ? -6.009 1.923 -4.102 1.00 84.88 72 ALA A CA 1
ATOM 552 C C . ALA A 1 72 ? -5.851 3.420 -3.770 1.00 84.88 72 ALA A C 1
ATOM 554 O O . ALA A 1 72 ? -4.902 3.798 -3.083 1.00 84.88 72 ALA A O 1
ATOM 555 N N . ASN A 1 73 ? -6.794 4.267 -4.195 1.00 89.44 73 ASN A N 1
ATOM 556 C CA . ASN A 1 73 ? -6.811 5.705 -3.911 1.00 89.44 73 ASN A CA 1
ATOM 557 C C . ASN A 1 73 ? -6.881 6.004 -2.402 1.00 89.44 73 ASN A C 1
ATOM 559 O O . ASN A 1 73 ? -6.382 7.030 -1.942 1.00 89.44 73 ASN A O 1
ATOM 563 N N . TRP A 1 74 ? -7.437 5.085 -1.609 1.00 87.06 74 TRP A N 1
ATOM 564 C CA . TRP A 1 74 ? -7.491 5.192 -0.150 1.00 87.06 74 TRP A CA 1
ATOM 565 C C . TRP A 1 74 ? -6.197 4.802 0.573 1.00 87.06 74 TRP A C 1
ATOM 567 O O . TRP A 1 74 ? -6.135 4.931 1.800 1.00 87.06 74 TRP A O 1
ATOM 577 N N . ALA A 1 75 ? -5.140 4.405 -0.148 1.00 85.81 75 ALA A N 1
ATOM 578 C CA . ALA A 1 75 ? -3.835 4.138 0.450 1.00 85.81 75 ALA A CA 1
ATOM 579 C C . ALA A 1 75 ? -3.352 5.327 1.316 1.00 85.81 75 ALA A C 1
ATOM 581 O O . ALA A 1 75 ? -3.653 6.490 1.016 1.00 85.81 75 ALA A O 1
ATOM 582 N N . PRO A 1 76 ? -2.658 5.081 2.440 1.00 82.31 76 PRO A N 1
ATOM 583 C CA . PRO A 1 76 ? -2.107 6.149 3.265 1.00 82.31 76 PRO A CA 1
ATOM 584 C C . PRO A 1 76 ? -0.856 6.761 2.617 1.00 82.31 76 PRO A C 1
ATOM 586 O O . PRO A 1 76 ? -0.049 6.060 2.013 1.00 82.31 76 PRO A O 1
ATOM 589 N N . THR A 1 77 ? -0.656 8.071 2.789 1.00 75.62 77 THR A N 1
ATOM 590 C CA . THR A 1 77 ? 0.576 8.771 2.373 1.00 75.62 77 THR A CA 1
ATOM 591 C C . THR A 1 77 ? 1.014 9.764 3.425 1.00 75.62 77 THR A C 1
ATOM 593 O O . THR A 1 77 ? 0.209 10.591 3.870 1.00 75.62 77 THR A O 1
ATOM 596 N N . HIS A 1 78 ? 2.305 9.755 3.745 1.00 73.25 78 HIS A N 1
ATOM 597 C CA . HIS A 1 78 ? 2.920 10.846 4.488 1.00 73.25 78 HIS A CA 1
ATOM 598 C C . HIS A 1 78 ? 2.722 12.174 3.736 1.00 73.25 78 HIS A C 1
ATOM 600 O O . HIS A 1 78 ? 2.727 12.202 2.505 1.00 73.25 78 HIS A O 1
ATOM 606 N N . ASN A 1 79 ? 2.493 13.267 4.466 1.00 77.69 79 ASN A N 1
ATOM 607 C CA . ASN A 1 79 ? 2.222 14.604 3.914 1.00 77.69 79 ASN A CA 1
ATOM 608 C C . ASN A 1 79 ? 1.031 14.714 2.938 1.00 77.69 79 ASN A C 1
ATOM 610 O O . ASN A 1 79 ? 0.888 15.750 2.297 1.00 77.69 79 ASN A O 1
ATOM 614 N N . ARG A 1 80 ? 0.156 13.695 2.843 1.00 79.19 80 ARG A N 1
ATOM 615 C CA . ARG A 1 80 ? -1.047 13.713 1.980 1.00 79.19 80 ARG A CA 1
ATOM 616 C C . ARG A 1 80 ? -0.728 14.026 0.506 1.00 79.19 80 ARG A C 1
ATOM 618 O O . ARG A 1 80 ? -1.463 14.754 -0.146 1.00 79.19 80 ARG A O 1
ATOM 625 N N . THR A 1 81 ? 0.388 13.507 -0.003 1.00 82.44 81 THR A N 1
ATOM 626 C CA . THR A 1 81 ? 0.893 13.832 -1.348 1.00 82.44 81 THR A CA 1
ATOM 627 C C . THR A 1 81 ? 0.168 13.113 -2.484 1.00 82.44 81 THR A C 1
ATOM 629 O O . THR A 1 81 ? 0.237 13.579 -3.616 1.00 82.44 81 THR A O 1
ATOM 632 N N . GLU A 1 82 ? -0.503 11.988 -2.204 1.00 82.75 82 GLU A N 1
ATOM 633 C CA . GLU A 1 82 ? -1.254 11.187 -3.188 1.00 82.75 82 GLU A CA 1
ATOM 634 C C . GLU A 1 82 ? -0.466 10.959 -4.508 1.00 82.75 82 GLU A C 1
ATOM 636 O O . GLU A 1 82 ? -0.925 11.334 -5.596 1.00 82.75 82 GLU A O 1
ATOM 641 N N . PRO A 1 83 ? 0.755 10.382 -4.438 1.00 83.25 83 PRO A N 1
ATOM 642 C CA . PRO A 1 83 ? 1.709 10.406 -5.547 1.00 83.25 83 PRO A CA 1
ATOM 643 C C . PRO A 1 83 ? 1.351 9.440 -6.685 1.00 83.25 83 PRO A C 1
ATOM 645 O O . PRO A 1 83 ? 1.928 9.529 -7.767 1.00 83.25 83 PRO A O 1
ATOM 648 N N . TRP A 1 84 ? 0.418 8.510 -6.469 1.00 87.06 84 TRP A N 1
ATOM 649 C CA . TRP A 1 84 ? 0.029 7.523 -7.474 1.00 87.06 84 TRP A CA 1
ATOM 650 C C . TRP A 1 84 ? -0.652 8.163 -8.686 1.00 87.06 84 TRP A C 1
ATOM 652 O O . TRP A 1 84 ? -1.461 9.091 -8.582 1.00 87.06 84 TRP A O 1
ATOM 662 N N . ARG A 1 85 ? -0.336 7.617 -9.859 1.00 83.44 85 ARG A N 1
ATOM 663 C CA . ARG A 1 85 ? -1.023 7.853 -11.129 1.00 83.44 85 ARG A CA 1
ATOM 664 C C . ARG A 1 85 ? -1.295 6.498 -11.762 1.00 83.44 85 ARG A C 1
ATOM 666 O O . ARG A 1 85 ? -0.410 5.645 -11.784 1.00 83.44 85 ARG A O 1
ATOM 673 N N . PHE A 1 86 ? -2.502 6.304 -12.273 1.00 84.94 86 PHE A N 1
ATOM 674 C CA . PHE A 1 86 ? -2.931 5.049 -12.875 1.00 84.94 86 PHE A CA 1
ATOM 675 C C . PHE A 1 86 ? -3.138 5.238 -14.375 1.00 84.94 86 PHE A C 1
ATOM 677 O O . PHE A 1 86 ? -3.752 6.209 -14.817 1.00 84.94 86 PHE A O 1
ATOM 684 N N . THR A 1 87 ? -2.630 4.298 -15.166 1.00 86.06 87 THR A N 1
ATOM 685 C CA . THR A 1 87 ? -2.934 4.196 -16.595 1.00 86.06 87 THR A CA 1
ATOM 686 C C . THR A 1 87 ? -3.560 2.835 -16.846 1.00 86.06 87 THR A C 1
ATOM 688 O O . THR A 1 87 ? -2.950 1.817 -16.522 1.00 86.06 87 THR A O 1
ATOM 691 N N . VAL A 1 88 ? -4.768 2.811 -17.405 1.00 87.75 88 VAL A N 1
ATOM 692 C CA . VAL A 1 88 ? -5.435 1.563 -17.799 1.00 87.75 88 VAL A CA 1
ATOM 693 C C . VAL A 1 88 ? -5.148 1.312 -19.273 1.00 87.75 88 VAL A C 1
ATOM 695 O O . VAL A 1 88 ? -5.457 2.168 -20.097 1.00 87.75 88 VAL A O 1
ATOM 698 N N . LEU A 1 89 ? -4.535 0.161 -19.571 1.00 86.81 89 LEU A N 1
ATOM 699 C CA . LEU A 1 89 ? -4.077 -0.214 -20.910 1.00 86.81 89 LEU A CA 1
ATOM 700 C C . LEU A 1 89 ? -5.084 -1.123 -21.622 1.00 86.81 89 LEU A C 1
ATOM 702 O O . LEU A 1 89 ? -5.407 -2.207 -21.123 1.00 86.81 89 LEU A O 1
ATOM 706 N N . GLY A 1 90 ? -5.509 -0.727 -22.821 1.00 84.56 90 GLY A N 1
ATOM 707 C CA . GLY A 1 90 ? -6.223 -1.592 -23.763 1.00 84.56 90 GLY A CA 1
ATOM 708 C C . GLY A 1 90 ? -5.338 -2.673 -24.407 1.00 84.56 90 GLY A C 1
ATOM 709 O O . GLY A 1 90 ? -4.116 -2.682 -24.258 1.00 84.56 90 GLY A O 1
ATOM 710 N N . ARG A 1 91 ? -5.957 -3.586 -25.175 1.00 82.50 91 ARG A N 1
ATOM 711 C CA . ARG A 1 91 ? -5.279 -4.751 -25.791 1.00 82.50 91 ARG A CA 1
ATOM 712 C C . ARG A 1 91 ? -4.039 -4.365 -26.605 1.00 82.50 91 ARG A C 1
ATOM 714 O O . ARG A 1 91 ? -2.983 -4.948 -26.400 1.00 82.50 91 ARG A O 1
ATOM 721 N N . LYS A 1 92 ? -4.154 -3.367 -27.487 1.00 84.50 92 LYS A N 1
ATOM 722 C CA . LYS A 1 92 ? -3.046 -2.953 -28.360 1.00 84.50 92 LYS A CA 1
ATOM 723 C C . LYS A 1 92 ? -1.819 -2.505 -27.559 1.00 84.50 92 LYS A C 1
ATOM 725 O O . LYS A 1 92 ? -0.710 -2.933 -27.849 1.00 84.50 92 LYS A O 1
ATOM 730 N N . ALA A 1 93 ? -2.031 -1.694 -26.522 1.00 83.12 93 ALA A N 1
ATOM 731 C CA . ALA A 1 93 ? -0.953 -1.210 -25.664 1.00 83.12 93 ALA A CA 1
ATOM 732 C C . ALA A 1 93 ? -0.294 -2.343 -24.853 1.00 83.12 93 ALA A C 1
ATOM 734 O O . ALA A 1 93 ? 0.903 -2.289 -24.582 1.00 83.12 93 ALA A O 1
ATOM 735 N N . GLN A 1 94 ? -1.052 -3.384 -24.487 1.00 82.81 94 GLN A N 1
ATOM 736 C CA . GLN A 1 94 ? -0.503 -4.579 -23.835 1.00 82.81 94 GLN A CA 1
ATOM 737 C C . GLN A 1 94 ? 0.396 -5.386 -24.784 1.00 82.81 94 GLN A C 1
ATOM 739 O O . GLN A 1 94 ? 1.471 -5.812 -24.369 1.00 82.81 94 GLN A O 1
ATOM 744 N N . GLU A 1 95 ? -0.007 -5.561 -26.048 1.00 83.88 95 GLU A N 1
ATOM 745 C CA . GLU A 1 95 ? 0.810 -6.224 -27.081 1.00 83.88 95 GLU A CA 1
ATOM 746 C C . GLU A 1 95 ? 2.141 -5.483 -27.289 1.00 83.88 95 GLU A C 1
ATOM 748 O O . GLU A 1 95 ? 3.208 -6.091 -27.206 1.00 83.88 95 GLU A O 1
ATOM 753 N N . ASP A 1 96 ? 2.087 -4.154 -27.441 1.00 86.19 96 ASP A N 1
ATOM 754 C CA . ASP A 1 96 ? 3.283 -3.319 -27.616 1.00 86.19 96 ASP A CA 1
ATOM 755 C C . ASP A 1 96 ? 4.251 -3.426 -26.420 1.00 86.19 96 ASP A C 1
ATOM 757 O O . ASP A 1 96 ? 5.472 -3.453 -26.587 1.00 86.19 96 ASP A O 1
ATOM 761 N N . MET A 1 97 ? 3.721 -3.529 -25.198 1.00 83.38 97 MET A N 1
ATOM 762 C CA . MET A 1 97 ? 4.521 -3.676 -23.977 1.00 83.38 97 MET A CA 1
ATOM 763 C C . MET A 1 97 ? 5.271 -5.016 -23.915 1.00 83.38 97 MET A C 1
ATOM 765 O O . MET A 1 97 ? 6.428 -5.056 -23.477 1.00 83.38 97 MET A O 1
ATOM 769 N N . VAL A 1 98 ? 4.638 -6.111 -24.346 1.00 83.19 98 VAL A N 1
ATOM 770 C CA . VAL A 1 98 ? 5.273 -7.439 -24.387 1.00 83.19 98 VAL A CA 1
ATOM 771 C C . VAL A 1 98 ? 6.444 -7.434 -25.367 1.00 83.19 98 VAL A C 1
ATOM 773 O O . VAL A 1 98 ? 7.543 -7.861 -25.004 1.00 83.19 98 VAL A O 1
ATOM 776 N N . ASP A 1 99 ? 6.245 -6.874 -26.560 1.00 83.94 99 ASP A N 1
ATOM 777 C CA . ASP A 1 99 ? 7.286 -6.777 -27.586 1.00 83.94 99 ASP A CA 1
ATOM 778 C C . ASP A 1 99 ? 8.502 -5.972 -27.114 1.00 83.94 99 ASP A C 1
ATOM 780 O O . ASP A 1 99 ? 9.646 -6.326 -27.414 1.00 83.94 99 ASP A O 1
ATOM 784 N N . LEU A 1 100 ? 8.277 -4.890 -26.362 1.00 86.62 100 LEU A N 1
ATOM 785 C CA . LEU A 1 100 ? 9.351 -4.090 -25.770 1.00 86.62 100 LEU A CA 1
ATOM 786 C C . LEU A 1 100 ? 10.100 -4.855 -24.676 1.00 86.62 100 LEU A C 1
ATOM 788 O O . LEU A 1 100 ? 11.327 -4.790 -24.611 1.00 86.62 100 LEU A O 1
ATOM 792 N N . THR A 1 101 ? 9.377 -5.609 -23.850 1.00 80.44 101 THR A N 1
ATOM 793 C CA . THR A 1 101 ? 9.963 -6.379 -22.746 1.00 80.44 101 THR A CA 1
ATOM 794 C C . THR A 1 101 ? 10.856 -7.503 -23.265 1.00 80.44 101 THR A C 1
ATOM 796 O O . THR A 1 101 ? 11.984 -7.656 -22.799 1.00 80.44 101 THR A O 1
ATOM 799 N N . LEU A 1 102 ? 10.403 -8.256 -24.274 1.00 82.06 102 LEU A N 1
ATOM 800 C CA . LEU A 1 102 ? 11.180 -9.353 -24.867 1.00 82.06 102 LEU A CA 1
ATOM 801 C C . LEU A 1 102 ? 12.504 -8.880 -25.483 1.00 82.06 102 LEU A C 1
ATOM 803 O O . LEU A 1 102 ? 13.475 -9.632 -25.502 1.00 82.06 102 LEU A O 1
ATOM 807 N N . LYS A 1 103 ? 12.568 -7.626 -25.942 1.00 82.69 103 LYS A N 1
ATOM 808 C CA . LYS A 1 103 ? 13.790 -7.017 -26.490 1.00 82.69 103 LYS A CA 1
ATOM 809 C C . LYS A 1 103 ? 14.812 -6.613 -25.420 1.00 82.69 103 LYS A C 1
ATOM 811 O O . LYS A 1 103 ? 15.967 -6.391 -25.765 1.00 82.69 103 LYS A O 1
ATOM 816 N N . ALA A 1 104 ? 14.411 -6.495 -24.153 1.00 78.44 104 ALA A N 1
ATOM 817 C CA . ALA A 1 104 ? 15.168 -5.771 -23.129 1.00 78.44 104 ALA A CA 1
ATOM 818 C C . ALA A 1 104 ? 15.807 -6.638 -22.024 1.00 78.44 104 ALA A C 1
ATOM 820 O O . ALA A 1 104 ? 16.380 -6.075 -21.098 1.00 78.44 104 ALA A O 1
ATOM 821 N N . LEU A 1 105 ? 15.719 -7.974 -22.065 1.00 73.94 105 LEU A N 1
ATOM 822 C CA . LEU A 1 105 ? 16.055 -8.826 -20.908 1.00 73.94 105 LEU A CA 1
ATOM 823 C C . LEU A 1 105 ? 17.491 -9.400 -20.910 1.00 73.94 105 LEU A C 1
ATOM 825 O O . LEU A 1 105 ? 17.738 -10.412 -21.571 1.00 73.94 105 LEU A O 1
ATOM 829 N N . PRO A 1 106 ? 18.400 -8.883 -20.056 1.00 51.91 106 PRO A N 1
ATOM 830 C CA . PRO A 1 106 ? 19.494 -9.668 -19.492 1.00 51.91 106 PRO A CA 1
ATOM 831 C C . PRO A 1 106 ? 19.390 -9.795 -17.957 1.00 51.91 106 PRO A C 1
ATOM 833 O O . PRO A 1 106 ? 19.277 -8.803 -17.247 1.00 51.91 106 PRO A O 1
ATOM 836 N N . GLY A 1 107 ? 19.540 -11.025 -17.447 1.00 62.28 107 GLY A N 1
ATOM 837 C CA . GLY A 1 107 ? 19.905 -11.306 -16.047 1.00 62.28 107 GLY A CA 1
ATOM 838 C C . GLY A 1 107 ? 18.769 -11.286 -15.013 1.00 62.28 107 GLY A C 1
ATOM 839 O O . GLY A 1 107 ? 17.900 -10.425 -15.025 1.00 62.28 107 GLY A O 1
ATOM 840 N N . LYS A 1 108 ? 18.779 -12.275 -14.106 1.00 66.62 108 LYS A N 1
ATOM 841 C CA . LYS A 1 108 ? 17.729 -12.542 -13.107 1.00 66.62 108 LYS A CA 1
ATOM 842 C C . LYS A 1 108 ? 18.181 -12.182 -11.691 1.00 66.62 108 LYS A C 1
ATOM 844 O O . LYS A 1 108 ? 18.817 -13.000 -11.033 1.00 66.62 108 LYS A O 1
ATOM 849 N N . LEU A 1 109 ? 17.765 -11.010 -11.229 1.00 61.59 109 LEU A N 1
ATOM 850 C CA . LEU A 1 109 ? 17.493 -10.680 -9.828 1.00 61.59 109 LEU A CA 1
ATOM 851 C C . L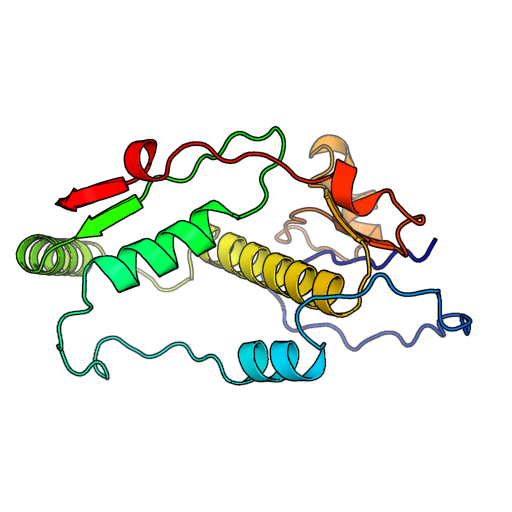EU A 1 109 ? 16.284 -9.737 -9.820 1.00 61.59 109 LEU A C 1
ATOM 853 O O . LEU A 1 109 ? 16.147 -8.936 -10.747 1.00 61.59 109 LEU A O 1
ATOM 857 N N . ASN A 1 110 ? 15.414 -9.838 -8.812 1.00 76.25 110 ASN A N 1
ATOM 858 C CA . ASN A 1 110 ? 14.327 -8.875 -8.655 1.00 76.25 110 ASN A CA 1
ATOM 859 C C . ASN A 1 110 ? 14.945 -7.485 -8.447 1.00 76.25 110 ASN A C 1
ATOM 861 O O . ASN A 1 110 ? 15.837 -7.334 -7.604 1.00 76.25 110 ASN A O 1
ATOM 865 N N . PRO A 1 111 ? 14.515 -6.465 -9.198 1.00 82.50 111 PRO A N 1
ATOM 866 C CA . PRO A 1 111 ? 14.895 -5.093 -8.918 1.00 82.50 111 PRO A CA 1
ATOM 867 C C . PRO A 1 111 ? 14.539 -4.693 -7.480 1.00 82.50 111 PRO A C 1
ATOM 869 O O . PRO A 1 111 ? 13.490 -5.065 -6.962 1.00 82.50 111 PRO A O 1
ATOM 872 N N . GLU A 1 112 ? 15.360 -3.850 -6.853 1.00 82.75 112 GLU A N 1
ATOM 873 C CA . GLU A 1 112 ? 15.142 -3.375 -5.475 1.00 82.75 112 GLU A CA 1
ATOM 874 C C . GLU A 1 112 ? 13.745 -2.760 -5.248 1.00 82.75 112 GLU A C 1
ATOM 876 O O . GLU A 1 112 ? 13.156 -2.883 -4.169 1.00 82.75 112 GLU A O 1
ATOM 881 N N . TRP A 1 113 ? 13.189 -2.103 -6.270 1.00 83.94 113 TRP A N 1
ATOM 882 C CA . TRP A 1 113 ? 11.862 -1.502 -6.177 1.00 83.94 113 TRP A CA 1
ATOM 883 C C . TRP A 1 113 ? 10.758 -2.556 -5.986 1.00 83.94 113 TRP A C 1
ATOM 885 O O . TRP A 1 113 ? 9.786 -2.271 -5.290 1.00 83.94 113 TRP A O 1
ATOM 895 N N . GLU A 1 114 ? 10.911 -3.772 -6.529 1.00 83.19 114 GLU A N 1
ATOM 896 C CA . GLU A 1 114 ? 9.942 -4.861 -6.341 1.00 83.19 114 GLU A CA 1
ATOM 897 C C . GLU A 1 114 ? 9.908 -5.305 -4.878 1.00 83.19 114 GLU A C 1
ATOM 899 O O . GLU A 1 114 ? 8.833 -5.428 -4.287 1.00 83.19 114 GLU A O 1
ATOM 904 N N . GLU A 1 115 ? 11.083 -5.454 -4.265 1.00 82.56 115 GLU A N 1
ATOM 905 C CA . GLU A 1 115 ? 11.222 -5.808 -2.851 1.00 82.56 115 GLU A CA 1
ATOM 906 C C . GLU A 1 115 ? 10.670 -4.695 -1.942 1.00 82.56 115 GLU A C 1
ATOM 908 O O . GLU A 1 115 ? 9.927 -4.952 -0.992 1.00 82.56 115 GLU A O 1
ATOM 913 N N . THR A 1 116 ? 10.935 -3.431 -2.286 1.00 87.75 116 THR A N 1
ATOM 914 C CA . THR A 1 116 ? 10.370 -2.261 -1.591 1.00 87.75 116 THR A CA 1
ATOM 915 C C . THR A 1 116 ? 8.837 -2.267 -1.633 1.00 87.75 116 THR A C 1
ATOM 917 O O . THR A 1 116 ? 8.175 -2.059 -0.611 1.00 87.75 116 THR A O 1
ATOM 920 N N . CYS A 1 117 ? 8.249 -2.547 -2.800 1.00 85.81 117 CYS A N 1
ATOM 921 C CA . CYS A 1 117 ? 6.800 -2.668 -2.959 1.00 85.81 117 CYS A CA 1
ATOM 922 C C . CYS A 1 117 ? 6.225 -3.857 -2.178 1.00 85.81 117 CYS A C 1
ATOM 924 O O . CYS A 1 117 ? 5.147 -3.730 -1.590 1.00 85.81 117 CYS A O 1
ATOM 926 N N . ALA A 1 118 ? 6.932 -4.988 -2.130 1.00 81.38 118 ALA A N 1
ATOM 927 C CA . ALA A 1 118 ? 6.518 -6.152 -1.351 1.00 81.38 118 ALA A CA 1
ATOM 928 C C . ALA A 1 118 ? 6.437 -5.827 0.151 1.00 81.38 118 ALA A C 1
ATOM 930 O O . ALA A 1 118 ? 5.436 -6.152 0.797 1.00 81.38 118 ALA A O 1
ATOM 931 N N . VAL A 1 119 ? 7.428 -5.107 0.689 1.00 83.75 119 VAL A N 1
ATOM 932 C CA . VAL A 1 119 ? 7.405 -4.629 2.081 1.00 83.75 119 VAL A CA 1
ATOM 933 C C . VAL A 1 119 ? 6.249 -3.653 2.310 1.00 83.75 119 VAL A C 1
ATOM 935 O O . VAL A 1 119 ? 5.499 -3.811 3.273 1.00 83.75 119 VAL A O 1
ATOM 938 N N . ALA A 1 120 ? 6.039 -2.684 1.415 1.00 89.75 120 ALA A N 1
ATOM 939 C CA . ALA A 1 120 ? 4.928 -1.740 1.538 1.00 89.75 120 ALA A CA 1
ATOM 940 C C . ALA A 1 120 ? 3.558 -2.444 1.550 1.00 89.75 120 ALA A C 1
ATOM 942 O O . ALA A 1 120 ? 2.691 -2.108 2.361 1.00 89.75 120 ALA A O 1
ATOM 943 N N . ALA A 1 121 ? 3.374 -3.469 0.712 1.00 88.62 121 ALA A N 1
ATOM 944 C CA . ALA A 1 121 ? 2.166 -4.291 0.706 1.00 88.62 121 ALA A CA 1
ATOM 945 C C . ALA A 1 121 ? 1.998 -5.091 2.011 1.00 88.62 121 ALA A C 1
ATOM 947 O O . ALA A 1 121 ? 0.883 -5.210 2.528 1.00 88.62 121 ALA A O 1
ATOM 948 N N . ALA A 1 122 ? 3.091 -5.610 2.578 1.00 86.06 122 ALA A N 1
ATOM 949 C CA . ALA A 1 122 ? 3.064 -6.283 3.873 1.00 86.06 122 ALA A CA 1
ATOM 950 C C . ALA A 1 122 ? 2.638 -5.323 4.995 1.00 86.06 122 ALA A C 1
ATOM 952 O O . ALA A 1 122 ? 1.750 -5.657 5.782 1.00 86.06 122 ALA A O 1
ATOM 953 N N . VAL A 1 123 ? 3.185 -4.104 5.026 1.00 90.31 123 VAL A N 1
ATOM 954 C CA . VAL A 1 123 ? 2.791 -3.074 6.000 1.00 90.31 123 VAL A CA 1
ATOM 955 C C . VAL A 1 123 ? 1.327 -2.659 5.821 1.00 90.31 123 VAL A C 1
ATOM 957 O O . VAL A 1 123 ? 0.608 -2.501 6.809 1.00 90.31 123 VAL A O 1
ATOM 960 N N . GLN A 1 124 ? 0.834 -2.565 4.585 1.00 92.56 124 GLN A N 1
ATOM 961 C CA . GLN A 1 124 ? -0.586 -2.317 4.333 1.00 92.56 124 GLN A CA 1
ATOM 962 C C . GLN A 1 124 ? -1.480 -3.438 4.893 1.00 92.56 124 GLN A C 1
ATOM 964 O O . GLN A 1 124 ? -2.530 -3.156 5.471 1.00 92.56 124 GLN A O 1
ATOM 969 N N . ASN A 1 125 ? -1.066 -4.706 4.803 1.00 92.31 125 ASN A N 1
ATOM 970 C CA . ASN A 1 125 ? -1.804 -5.810 5.429 1.00 92.31 125 ASN A CA 1
ATOM 971 C C . ASN A 1 125 ? -1.814 -5.700 6.963 1.00 92.31 125 ASN A C 1
ATOM 973 O O . ASN A 1 125 ? -2.847 -5.968 7.583 1.00 92.31 125 ASN A O 1
ATOM 977 N N . ILE A 1 126 ? -0.702 -5.264 7.573 1.00 89.94 126 ILE A N 1
ATOM 978 C CA . ILE A 1 126 ? -0.640 -4.976 9.016 1.00 89.94 126 ILE A CA 1
ATOM 979 C C . ILE A 1 126 ? -1.659 -3.889 9.376 1.00 89.94 126 ILE A C 1
ATOM 981 O O . ILE A 1 126 ? -2.398 -4.053 10.347 1.00 89.94 126 ILE A O 1
ATOM 985 N N . TYR A 1 127 ? -1.756 -2.820 8.581 1.00 90.75 127 TYR A N 1
ATOM 986 C CA . TYR A 1 127 ? -2.762 -1.772 8.762 1.00 90.75 127 TYR A CA 1
ATOM 987 C C . TYR A 1 127 ? -4.194 -2.311 8.718 1.00 90.75 127 TYR A C 1
ATOM 989 O O . TYR A 1 127 ? -4.972 -2.045 9.633 1.00 90.75 127 TYR A O 1
ATOM 997 N N . ILE A 1 128 ? -4.532 -3.099 7.694 1.00 91.38 128 ILE A N 1
ATOM 998 C CA . ILE A 1 128 ? -5.879 -3.660 7.523 1.00 91.38 128 ILE A CA 1
ATOM 999 C C . ILE A 1 128 ? -6.262 -4.526 8.736 1.00 91.38 128 ILE A C 1
ATOM 1001 O O . ILE A 1 128 ? -7.352 -4.371 9.288 1.00 91.38 128 ILE A O 1
ATOM 1005 N N . MET A 1 129 ? -5.358 -5.396 9.198 1.00 91.88 129 MET A N 1
ATOM 1006 C CA . MET A 1 129 ? -5.600 -6.232 10.380 1.00 91.88 129 MET A CA 1
ATOM 1007 C C . MET A 1 129 ? -5.688 -5.403 11.670 1.00 91.88 129 MET A C 1
ATOM 1009 O O . MET A 1 129 ? -6.560 -5.638 12.504 1.00 91.88 129 MET A O 1
ATOM 1013 N N . THR A 1 130 ? -4.821 -4.401 11.819 1.00 89.38 130 THR A N 1
ATOM 1014 C CA . THR A 1 130 ? -4.833 -3.454 12.948 1.00 89.38 130 THR A CA 1
ATOM 1015 C C . THR A 1 130 ? -6.199 -2.779 13.075 1.00 89.38 130 THR A C 1
ATOM 1017 O O . THR A 1 130 ? -6.780 -2.763 14.160 1.00 89.38 130 THR A O 1
ATOM 1020 N N . SER A 1 131 ? -6.760 -2.308 11.959 1.00 87.44 131 SER A N 1
ATOM 1021 C CA . SER A 1 131 ? -8.099 -1.713 11.919 1.00 87.44 131 SER A CA 1
ATOM 1022 C C . SER A 1 131 ? -9.218 -2.721 12.205 1.00 87.44 131 SER A C 1
ATOM 1024 O O . SER A 1 131 ? -10.194 -2.369 12.865 1.00 87.44 131 SER A O 1
ATOM 1026 N N . ALA A 1 132 ? -9.096 -3.975 11.759 1.00 89.12 132 ALA A N 1
ATOM 1027 C CA . ALA A 1 132 ? -10.065 -5.035 12.070 1.00 89.12 132 ALA A CA 1
ATOM 1028 C C . ALA A 1 132 ? -10.103 -5.375 13.572 1.00 89.12 132 ALA A C 1
ATOM 1030 O O . ALA A 1 132 ? -11.155 -5.679 14.126 1.00 89.12 132 ALA A O 1
ATOM 1031 N N . LEU A 1 133 ? -8.956 -5.268 14.246 1.00 87.25 133 LEU A N 1
ATOM 1032 C CA . LEU A 1 133 ? -8.806 -5.475 15.689 1.00 87.25 133 LEU A CA 1
ATOM 1033 C C . LEU A 1 133 ? -9.169 -4.239 16.530 1.00 87.25 133 LEU A C 1
ATOM 1035 O O . LEU A 1 133 ? -8.990 -4.274 17.745 1.00 87.25 133 LEU A O 1
ATOM 1039 N N . GLY A 1 134 ? -9.624 -3.147 15.903 1.00 85.88 134 GLY A N 1
ATOM 1040 C CA . GLY A 1 134 ? -9.930 -1.871 16.562 1.00 85.88 134 GLY A CA 1
ATOM 1041 C C . GLY A 1 134 ? -8.725 -1.226 17.257 1.00 85.88 134 GLY A C 1
ATOM 1042 O O . GLY A 1 134 ? -8.879 -0.508 18.248 1.00 85.88 134 GLY A O 1
ATOM 1043 N N . LEU A 1 135 ? -7.524 -1.501 16.743 1.00 87.81 135 LEU A N 1
ATOM 1044 C CA . LEU A 1 135 ? -6.260 -0.910 17.168 1.00 87.81 135 LEU A CA 1
ATOM 1045 C C . LEU A 1 135 ? -5.872 0.251 16.235 1.00 87.81 135 LEU A C 1
ATOM 1047 O O . LEU A 1 135 ? -6.382 0.394 15.123 1.00 87.81 135 LEU A O 1
ATOM 1051 N N . GLY A 1 136 ? -4.952 1.095 16.694 1.00 87.69 136 GLY A N 1
ATOM 1052 C CA . GLY A 1 136 ? -4.356 2.186 15.928 1.00 87.69 136 GLY A CA 1
ATOM 1053 C C . GLY A 1 136 ? -2.964 1.813 15.427 1.00 87.69 136 GLY A C 1
ATOM 1054 O O . GLY A 1 136 ? -2.160 1.277 16.189 1.00 87.69 136 GLY A O 1
ATOM 1055 N N . GLY A 1 137 ? -2.683 2.124 14.161 1.00 89.06 137 GLY A N 1
ATOM 1056 C CA . GLY A 1 137 ? -1.394 1.894 13.512 1.00 89.06 137 GLY A C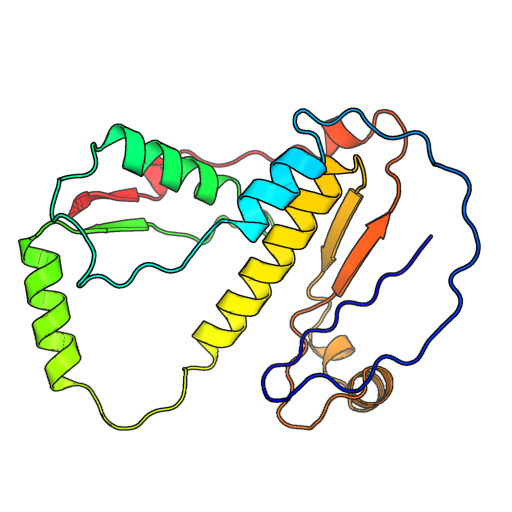A 1
ATOM 1057 C C . GLY A 1 137 ? -0.772 3.188 12.992 1.00 89.06 137 GLY A C 1
ATOM 1058 O O . GLY A 1 137 ? -1.485 4.069 12.505 1.00 89.06 137 GLY A O 1
ATOM 1059 N N . TYR A 1 138 ? 0.551 3.305 13.053 1.00 88.38 138 TYR A N 1
ATOM 1060 C CA . TYR A 1 138 ? 1.287 4.433 12.487 1.00 88.38 138 TYR A CA 1
ATOM 1061 C C . TYR A 1 138 ? 2.611 3.976 11.875 1.00 88.38 138 TYR A C 1
ATOM 1063 O O . TYR A 1 138 ? 3.531 3.586 12.591 1.00 88.38 138 TYR A O 1
ATOM 1071 N N . TRP A 1 139 ? 2.716 4.043 10.549 1.00 88.62 139 TRP A N 1
ATOM 1072 C CA . TRP A 1 139 ? 3.969 3.853 9.836 1.00 88.62 139 TRP A CA 1
ATOM 1073 C C . TRP A 1 139 ? 4.718 5.180 9.759 1.00 88.62 139 TRP A C 1
ATOM 1075 O O . TRP A 1 139 ? 4.238 6.152 9.178 1.00 88.62 139 TRP A O 1
ATOM 1085 N N . SER A 1 140 ? 5.915 5.194 10.334 1.00 85.94 140 SER A N 1
ATOM 1086 C CA . SER A 1 140 ? 6.865 6.287 10.203 1.00 85.94 140 SER A CA 1
ATOM 1087 C C . SER A 1 140 ? 8.115 5.819 9.471 1.00 85.94 140 SER A C 1
ATOM 1089 O O . SER A 1 140 ? 8.727 4.829 9.871 1.00 85.94 140 SER A O 1
ATOM 1091 N N . SER A 1 141 ? 8.530 6.547 8.435 1.00 79.69 141 SER A N 1
ATOM 1092 C CA . SER A 1 141 ? 9.818 6.311 7.772 1.00 79.69 141 SER A CA 1
ATOM 1093 C C . SER A 1 141 ? 11.008 6.691 8.657 1.00 79.69 141 SER A C 1
ATOM 1095 O O . SER A 1 141 ? 12.106 6.199 8.413 1.00 79.69 141 SER A O 1
ATOM 1097 N N . TRP A 1 142 ? 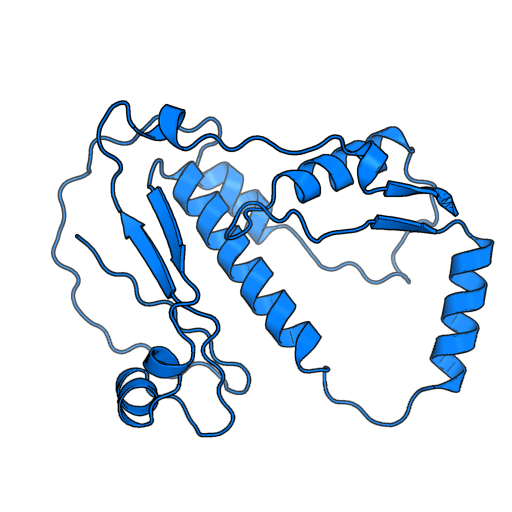10.767 7.549 9.665 1.00 77.06 142 TRP A N 1
ATOM 1098 C CA . TRP A 1 142 ? 11.782 8.306 10.412 1.00 77.06 142 TRP A CA 1
ATOM 1099 C C . TRP A 1 142 ? 12.695 9.108 9.465 1.00 77.06 142 TRP A C 1
ATOM 1101 O O . TRP A 1 142 ? 12.546 9.058 8.242 1.00 77.06 142 TRP A O 1
ATOM 1111 N N . THR A 1 143 ? 13.578 9.934 10.020 1.00 78.75 143 THR A N 1
ATOM 1112 C CA . THR A 1 143 ? 14.622 10.596 9.230 1.00 78.75 143 THR A CA 1
ATOM 1113 C C . THR A 1 143 ? 15.674 9.553 8.853 1.00 78.75 143 THR A C 1
ATOM 1115 O O . THR A 1 143 ? 16.075 8.745 9.698 1.00 78.75 143 THR A O 1
ATOM 1118 N N . ALA A 1 144 ? 16.100 9.530 7.587 1.00 76.19 144 ALA A N 1
ATOM 1119 C CA . ALA A 1 144 ? 17.073 8.548 7.098 1.00 76.19 144 ALA A CA 1
ATOM 1120 C C . ALA A 1 144 ? 18.377 8.614 7.911 1.00 76.19 144 ALA A C 1
ATOM 1122 O O . ALA A 1 144 ? 18.953 7.592 8.265 1.00 76.19 144 ALA A O 1
ATOM 1123 N N . GLU A 1 145 ? 18.754 9.821 8.329 1.00 79.62 145 GLU A N 1
ATOM 1124 C CA . GLU A 1 145 ? 19.921 10.132 9.149 1.00 79.62 145 GLU A CA 1
ATOM 1125 C C . GLU A 1 145 ? 19.911 9.437 10.515 1.00 79.62 145 GLU A C 1
ATOM 1127 O O . GLU A 1 145 ? 20.972 9.163 11.059 1.00 79.62 145 GLU A O 1
ATOM 1132 N N . ALA A 1 146 ? 18.732 9.159 11.082 1.00 77.06 146 ALA A N 1
ATOM 1133 C CA . ALA A 1 146 ? 18.610 8.461 12.363 1.00 77.06 146 ALA A CA 1
ATOM 1134 C C . ALA A 1 146 ? 18.458 6.945 12.188 1.00 77.06 146 ALA A C 1
ATOM 1136 O O . ALA A 1 146 ? 18.890 6.171 13.036 1.00 77.06 146 ALA A O 1
ATOM 1137 N N . ARG A 1 147 ? 17.809 6.519 11.103 1.00 82.31 147 ARG A N 1
ATOM 1138 C CA . ARG A 1 147 ? 17.485 5.114 10.834 1.00 82.31 147 ARG A CA 1
ATOM 1139 C C . ARG A 1 147 ? 18.668 4.335 10.257 1.00 82.31 147 ARG A C 1
ATOM 1141 O O . ARG A 1 147 ? 18.774 3.136 10.498 1.00 82.31 147 ARG A O 1
ATOM 1148 N N . ASP A 1 148 ? 19.527 5.004 9.494 1.00 81.69 148 ASP A N 1
ATOM 1149 C CA . ASP A 1 148 ? 20.567 4.353 8.696 1.00 81.69 148 ASP A CA 1
ATOM 1150 C C . ASP A 1 148 ? 21.947 4.372 9.395 1.00 81.69 148 ASP A C 1
ATOM 1152 O O . ASP A 1 148 ? 22.951 4.018 8.774 1.00 81.69 148 ASP A O 1
ATOM 1156 N N . THR A 1 149 ? 22.020 4.755 10.682 1.00 86.94 149 THR A N 1
ATOM 1157 C CA . THR A 1 149 ? 23.288 4.753 11.439 1.00 86.94 149 THR A CA 1
ATOM 1158 C C . THR A 1 149 ? 23.778 3.327 11.733 1.00 86.94 149 THR A C 1
ATOM 1160 O O . THR A 1 149 ? 22.958 2.410 11.857 1.00 86.94 149 THR A O 1
ATOM 1163 N N . PRO A 1 150 ? 25.099 3.105 11.884 1.00 88.19 150 PRO A N 1
ATOM 1164 C CA . PRO A 1 150 ? 25.649 1.792 12.226 1.00 88.19 150 PRO A CA 1
ATOM 1165 C C . PRO A 1 150 ? 25.083 1.214 13.527 1.00 88.19 150 PRO A C 1
ATOM 1167 O O . PRO A 1 150 ? 24.744 0.037 13.569 1.00 88.19 150 PRO A O 1
ATOM 1170 N N . GLU A 1 151 ? 24.908 2.040 14.559 1.00 88.38 151 GLU A N 1
ATOM 1171 C CA . GLU A 1 151 ? 24.351 1.625 15.852 1.00 88.38 151 GLU A CA 1
ATOM 1172 C C . GLU A 1 151 ? 22.888 1.197 15.706 1.00 88.38 151 GLU A C 1
ATOM 1174 O O . GLU A 1 151 ? 22.431 0.262 16.362 1.00 88.38 151 GLU A O 1
ATOM 1179 N N . PHE A 1 152 ? 22.145 1.870 14.824 1.00 83.88 152 PHE A N 1
ATOM 1180 C CA . PHE A 1 152 ? 20.759 1.532 14.537 1.00 83.88 152 PHE A CA 1
ATOM 1181 C C . PHE A 1 152 ? 20.654 0.221 13.750 1.00 83.88 152 PHE A C 1
ATOM 1183 O O . PHE A 1 152 ? 19.803 -0.622 14.047 1.00 83.88 152 PHE A O 1
ATOM 1190 N N . LYS A 1 153 ? 21.550 0.020 12.776 1.00 82.75 153 LYS A N 1
ATOM 1191 C CA . LYS A 1 153 ? 21.686 -1.251 12.059 1.00 82.75 153 LYS A CA 1
ATOM 1192 C C . LYS A 1 153 ? 22.043 -2.386 13.017 1.00 82.75 153 LYS A C 1
ATOM 1194 O O . LYS A 1 153 ? 21.367 -3.408 12.995 1.00 82.75 153 LYS A O 1
ATOM 1199 N N . GLU A 1 154 ? 23.016 -2.189 13.903 1.00 86.50 154 GLU A N 1
ATOM 1200 C CA . GLU A 1 154 ? 23.411 -3.175 14.915 1.00 86.50 154 GLU A CA 1
ATOM 1201 C C . GLU A 1 154 ? 22.253 -3.517 15.862 1.00 86.50 154 GLU A C 1
ATOM 1203 O O . GLU A 1 154 ? 21.946 -4.693 16.056 1.00 86.50 154 GLU A O 1
ATOM 1208 N N . LEU A 1 155 ? 21.543 -2.505 16.379 1.00 84.19 155 LEU A N 1
ATOM 1209 C CA . LEU A 1 155 ? 20.373 -2.681 17.247 1.00 84.19 155 LEU A CA 1
ATOM 1210 C C . LEU A 1 155 ? 19.293 -3.563 16.606 1.00 84.19 155 LEU A C 1
ATOM 1212 O O . LEU A 1 155 ? 18.644 -4.361 17.285 1.00 84.19 155 LEU A O 1
ATOM 1216 N N . LEU A 1 156 ? 19.075 -3.390 15.305 1.00 80.81 156 LEU A N 1
ATOM 1217 C CA . LEU A 1 156 ? 18.087 -4.132 14.533 1.00 80.81 156 LEU A CA 1
ATOM 1218 C C . LEU A 1 156 ? 18.624 -5.451 13.947 1.00 80.81 156 LEU A C 1
ATOM 1220 O O . LEU A 1 156 ? 17.847 -6.201 13.355 1.00 80.81 156 LEU A O 1
ATOM 1224 N N . GLY A 1 157 ? 19.919 -5.739 14.098 1.00 82.19 157 GLY A N 1
ATOM 1225 C CA . GLY A 1 157 ? 20.571 -6.899 13.489 1.00 82.19 157 GLY A CA 1
ATOM 1226 C C . GLY A 1 157 ? 20.644 -6.835 11.958 1.00 82.19 157 GLY A C 1
ATOM 1227 O O . GLY A 1 157 ? 20.522 -7.870 11.307 1.00 82.19 157 GLY A O 1
ATOM 1228 N N . LEU A 1 158 ? 20.789 -5.632 11.395 1.00 80.44 158 LEU A N 1
ATOM 1229 C CA . LEU A 1 158 ? 20.881 -5.375 9.956 1.00 80.44 158 LEU A CA 1
ATOM 1230 C C . LEU A 1 158 ? 22.313 -5.511 9.449 1.00 80.44 158 LEU A C 1
ATOM 1232 O O . LEU A 1 158 ? 23.253 -5.020 10.075 1.00 80.44 158 LEU A O 1
ATOM 1236 N N . GLU A 1 159 ? 22.462 -6.087 8.263 1.00 78.88 159 GLU A N 1
ATOM 1237 C CA . GLU A 1 159 ? 23.725 -6.112 7.529 1.00 78.88 159 GLU A CA 1
ATOM 1238 C C . GLU A 1 159 ? 23.885 -4.891 6.606 1.00 78.88 159 GLU A C 1
ATOM 1240 O O . GLU A 1 159 ? 23.019 -4.014 6.501 1.00 78.88 159 GLU A O 1
ATOM 1245 N N . GLU A 1 160 ? 25.032 -4.795 5.931 1.00 77.56 160 GLU A N 1
ATOM 1246 C CA . GLU A 1 160 ? 25.360 -3.651 5.075 1.00 77.56 160 GLU A CA 1
ATOM 1247 C C . GLU A 1 160 ? 24.345 -3.478 3.934 1.00 77.56 160 GLU A C 1
ATOM 1249 O O . GLU A 1 160 ? 23.889 -2.358 3.686 1.00 77.56 160 GLU A O 1
ATOM 1254 N N . GLN A 1 161 ? 23.934 -4.588 3.312 1.00 76.56 161 GLN A N 1
ATOM 1255 C CA . GLN A 1 161 ? 22.973 -4.625 2.209 1.00 76.56 161 GLN A CA 1
ATOM 1256 C C . GLN A 1 161 ? 21.516 -4.392 2.631 1.00 76.56 161 GLN A C 1
ATOM 1258 O O . GLN A 1 161 ? 20.676 -4.096 1.778 1.00 76.56 161 GLN A O 1
ATOM 1263 N N . ASP A 1 162 ? 21.205 -4.527 3.922 1.00 79.81 162 ASP A N 1
ATOM 1264 C CA . ASP A 1 162 ? 19.841 -4.400 4.417 1.00 79.81 162 ASP A CA 1
ATOM 1265 C C . ASP A 1 162 ? 19.416 -2.927 4.444 1.00 79.81 162 ASP A C 1
ATOM 1267 O O . ASP A 1 162 ? 20.152 -2.032 4.884 1.00 79.81 162 ASP A O 1
ATOM 1271 N N . LYS A 1 163 ? 18.174 -2.680 4.018 1.00 80.50 163 LYS A N 1
ATOM 1272 C CA . LYS A 1 163 ? 17.534 -1.363 4.082 1.00 80.50 163 LYS A CA 1
ATOM 1273 C C . LYS A 1 163 ? 16.331 -1.409 5.011 1.00 80.50 16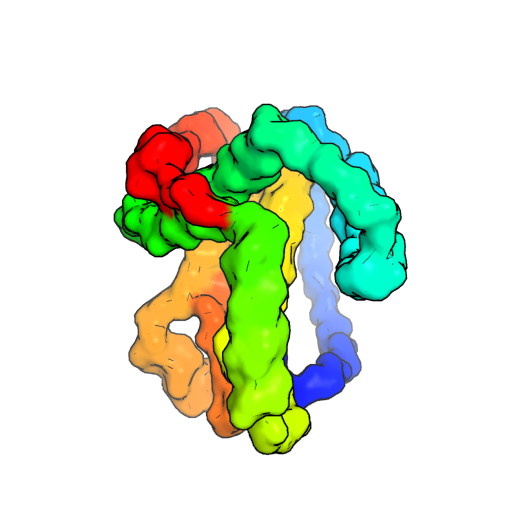3 LYS A C 1
ATOM 1275 O O . LYS A 1 163 ? 15.375 -2.132 4.757 1.00 80.50 163 LYS A O 1
ATOM 1280 N N . CYS A 1 164 ? 16.352 -0.593 6.060 1.00 83.00 164 CYS A N 1
ATOM 1281 C CA . CYS A 1 164 ? 15.174 -0.366 6.888 1.00 83.00 164 CYS A CA 1
ATOM 1282 C C . CYS A 1 164 ? 14.241 0.618 6.170 1.00 83.00 164 CYS A C 1
ATOM 1284 O O . CYS A 1 164 ? 14.653 1.722 5.838 1.00 83.00 164 CYS A O 1
ATOM 1286 N N . LEU A 1 165 ? 12.978 0.253 5.934 1.00 84.31 165 LEU A N 1
ATOM 1287 C CA . LEU A 1 165 ? 12.005 1.141 5.267 1.00 84.31 165 LEU A CA 1
ATOM 1288 C C . LEU A 1 165 ? 11.146 1.961 6.250 1.00 84.31 165 LEU A C 1
ATOM 1290 O O . LEU A 1 165 ? 10.300 2.757 5.838 1.00 84.31 165 LEU A O 1
ATOM 1294 N N . GLY A 1 166 ? 11.372 1.800 7.555 1.00 84.69 166 GLY A N 1
ATOM 1295 C CA . GLY A 1 166 ? 10.675 2.510 8.628 1.00 84.69 166 GLY A CA 1
ATOM 1296 C C . GLY A 1 166 ? 10.141 1.571 9.708 1.00 84.69 166 GLY A C 1
ATOM 1297 O O . GLY A 1 166 ? 10.508 0.401 9.767 1.00 84.69 166 GLY A O 1
ATOM 1298 N N . PHE A 1 167 ? 9.253 2.098 10.550 1.00 84.50 167 PHE A N 1
ATOM 1299 C CA . PHE A 1 167 ? 8.678 1.394 11.700 1.00 84.50 167 PHE A CA 1
ATOM 1300 C C . PHE A 1 167 ? 7.162 1.476 11.686 1.00 84.50 167 PHE A C 1
ATOM 1302 O O . PHE A 1 167 ? 6.598 2.533 11.394 1.00 84.50 167 PHE A O 1
ATOM 1309 N N . PHE A 1 168 ? 6.514 0.387 12.090 1.00 85.44 168 PHE A N 1
ATOM 1310 C CA . PHE A 1 168 ? 5.079 0.349 12.328 1.00 85.44 168 PHE A CA 1
ATOM 1311 C C . PHE A 1 168 ? 4.783 0.379 13.829 1.00 85.44 168 PHE A C 1
ATOM 1313 O O . PHE A 1 168 ? 5.028 -0.587 14.542 1.00 85.44 168 PHE A O 1
ATOM 1320 N N . LEU A 1 169 ? 4.234 1.486 14.314 1.00 86.81 169 LEU A N 1
ATOM 1321 C CA . LEU A 1 169 ? 3.815 1.656 15.702 1.00 86.81 169 LEU A CA 1
ATOM 1322 C C . LEU A 1 169 ? 2.367 1.177 15.868 1.00 86.81 169 LEU A C 1
ATOM 1324 O O . LEU A 1 169 ? 1.503 1.559 15.082 1.00 86.81 169 LEU A O 1
ATOM 1328 N N . LEU A 1 170 ? 2.098 0.379 16.905 1.00 86.94 170 LEU A N 1
ATOM 1329 C CA . LEU A 1 170 ? 0.775 -0.173 17.219 1.00 86.94 170 LEU A CA 1
ATOM 1330 C C . LEU A 1 170 ? 0.318 0.280 18.613 1.00 86.94 170 LEU A C 1
ATOM 1332 O O . LEU A 1 170 ? 1.103 0.304 19.560 1.00 86.94 170 LEU A O 1
ATOM 1336 N N . GLY A 1 171 ? -0.964 0.600 18.771 1.00 85.88 171 GLY A N 1
ATOM 1337 C CA . GLY A 1 171 ? -1.519 0.961 20.074 1.00 85.88 171 GLY A CA 1
ATOM 1338 C C . GLY A 1 171 ? -3.038 0.879 20.148 1.00 85.88 171 GLY A C 1
ATOM 1339 O O . GLY A 1 171 ? -3.718 0.672 19.150 1.00 85.88 171 GLY A O 1
ATOM 1340 N N . VAL A 1 172 ? -3.578 1.056 21.353 1.00 86.62 172 VAL A N 1
ATOM 1341 C CA . VAL A 1 172 ? -5.023 1.188 21.578 1.00 86.62 172 VAL A CA 1
ATOM 1342 C C . VAL A 1 172 ? -5.385 2.671 21.445 1.00 86.62 172 VAL A C 1
ATOM 1344 O O . VAL A 1 172 ? -4.815 3.484 22.183 1.00 86.62 172 VAL A O 1
ATOM 1347 N N . PRO A 1 173 ? -6.281 3.059 20.522 1.00 85.56 173 PRO A N 1
ATOM 1348 C CA . PRO A 1 173 ? -6.694 4.450 20.389 1.00 85.56 173 PRO A CA 1
ATOM 1349 C C . PRO A 1 173 ? -7.502 4.897 21.616 1.00 85.56 173 PRO A C 1
ATOM 1351 O O . PRO A 1 173 ? -8.228 4.115 22.227 1.00 85.56 173 PRO A O 1
ATOM 1354 N N . LYS A 1 174 ? -7.400 6.182 21.975 1.00 84.56 174 LYS A N 1
ATOM 1355 C CA . LYS A 1 174 ? -8.299 6.790 22.969 1.00 84.56 174 LYS A CA 1
ATOM 1356 C C . LYS A 1 174 ? -9.733 6.806 22.419 1.00 84.56 174 LYS A C 1
ATOM 1358 O O . LYS A 1 174 ? -9.934 6.903 21.211 1.00 84.56 174 LYS A O 1
ATOM 1363 N N . GLN A 1 175 ? -10.734 6.749 23.292 1.00 79.12 175 GLN A N 1
ATOM 1364 C CA . GLN A 1 175 ? -12.131 6.822 22.859 1.00 79.12 175 GLN A CA 1
ATOM 1365 C C . GLN A 1 175 ? -12.408 8.145 22.118 1.00 79.12 175 GLN A C 1
ATOM 1367 O O . GLN A 1 175 ? -11.977 9.205 22.568 1.00 79.12 175 GLN A O 1
ATOM 1372 N N . GLY A 1 176 ? -13.098 8.070 20.974 1.00 78.12 176 GLY A N 1
ATOM 1373 C CA . GLY A 1 176 ? -13.522 9.234 20.182 1.00 78.12 176 GLY A CA 1
ATOM 1374 C C . GLY A 1 176 ? -12.431 9.944 19.370 1.00 78.12 176 GLY A C 1
ATOM 1375 O O . GLY A 1 176 ? -12.689 11.022 18.844 1.00 78.12 176 GLY A O 1
ATOM 1376 N N . VAL A 1 177 ? -11.209 9.397 19.273 1.00 81.81 177 VAL A N 1
ATOM 1377 C CA . VAL A 1 177 ? -10.139 10.027 18.465 1.00 81.81 177 VAL A CA 1
ATOM 1378 C C . VAL A 1 177 ? -10.081 9.523 17.027 1.00 81.81 177 VAL A C 1
ATOM 1380 O O . VAL A 1 177 ? -9.505 10.198 16.180 1.00 81.81 177 VAL A O 1
ATOM 1383 N N . VAL A 1 178 ? -10.645 8.346 16.740 1.00 76.25 178 VAL A N 1
ATOM 1384 C CA . VAL A 1 178 ? -10.488 7.662 15.445 1.00 76.25 178 VAL A CA 1
ATOM 1385 C C . VAL A 1 178 ? -11.090 8.490 14.310 1.00 76.25 178 VAL A C 1
ATOM 1387 O O . VAL A 1 178 ? -10.467 8.649 13.261 1.00 76.25 178 VAL A O 1
ATOM 1390 N N . GLU A 1 179 ? -12.252 9.094 14.546 1.00 75.25 179 GLU A N 1
ATOM 1391 C CA . GLU A 1 179 ? -12.969 9.933 13.587 1.00 75.25 179 GLU A CA 1
ATOM 1392 C C . GLU A 1 179 ? -12.147 11.161 13.162 1.00 75.25 179 GLU A C 1
ATOM 1394 O O . GLU A 1 179 ? -12.208 11.577 12.004 1.00 75.25 179 GLU A O 1
ATOM 1399 N N . GLY A 1 180 ? -11.321 11.702 14.066 1.00 78.06 180 GLY A N 1
ATOM 1400 C CA . GLY A 1 180 ? -10.462 12.863 13.811 1.00 78.06 180 GLY A CA 1
ATOM 1401 C C . GLY A 1 180 ? -9.252 12.578 12.913 1.00 78.06 180 GLY A C 1
ATOM 1402 O O . GLY A 1 180 ? -8.672 13.510 12.359 1.00 78.06 180 GLY A O 1
ATOM 1403 N N . TYR A 1 181 ? -8.878 11.308 12.725 1.00 77.88 181 TYR A N 1
ATOM 1404 C CA . TYR A 1 181 ? -7.773 10.907 11.840 1.00 77.88 181 TYR A CA 1
ATOM 1405 C C . TYR A 1 181 ? -8.214 10.626 10.399 1.00 77.88 181 TYR A C 1
ATOM 1407 O O . TYR A 1 181 ? -7.387 10.259 9.556 1.00 77.88 181 TYR A O 1
ATOM 1415 N N . ARG A 1 182 ? -9.501 10.813 10.077 1.00 76.56 182 ARG A N 1
ATOM 1416 C CA . ARG A 1 182 ? -9.999 10.638 8.712 1.00 76.56 182 ARG A CA 1
ATOM 1417 C C . ARG A 1 182 ? -9.351 11.673 7.789 1.00 76.56 182 ARG A C 1
ATOM 1419 O O . ARG A 1 182 ? -9.549 12.875 7.929 1.00 76.56 182 ARG A O 1
ATOM 1426 N N . SER A 1 183 ? -8.563 11.194 6.833 1.00 77.31 183 SER A N 1
ATOM 1427 C CA . SER A 1 183 ? -7.967 12.030 5.787 1.00 77.31 183 SER A CA 1
ATOM 1428 C C . SER A 1 183 ? -8.903 12.131 4.580 1.00 77.31 183 SER A C 1
ATOM 1430 O O . SER A 1 183 ? -9.678 11.212 4.318 1.00 77.31 183 SER A O 1
ATOM 1432 N N . SER A 1 184 ? -8.836 13.242 3.845 1.00 80.94 184 SER A N 1
ATOM 1433 C CA . SER A 1 184 ? -9.476 13.377 2.534 1.00 80.94 184 SER A CA 1
ATOM 1434 C C . SER A 1 184 ? -8.592 12.777 1.436 1.00 80.94 184 SER A C 1
ATOM 1436 O O . SER A 1 184 ? -7.380 12.615 1.615 1.00 80.94 184 SER A O 1
ATOM 1438 N N . ARG A 1 185 ? -9.210 12.418 0.309 1.00 84.69 185 ARG A N 1
ATOM 1439 C CA . ARG A 1 185 ? -8.533 12.048 -0.938 1.00 84.69 185 ARG A CA 1
ATOM 1440 C C . ARG A 1 185 ? -9.063 12.927 -2.064 1.00 84.69 185 ARG A C 1
ATOM 1442 O O . ARG A 1 185 ? -10.254 13.242 -2.070 1.00 84.69 185 ARG A O 1
ATOM 1449 N N . GLY A 1 186 ? -8.184 13.336 -2.976 1.00 83.88 186 GLY A N 1
ATOM 1450 C CA . GLY A 1 186 ? -8.580 13.994 -4.224 1.00 83.88 186 GLY A CA 1
ATOM 1451 C C . GLY A 1 186 ? -9.396 13.069 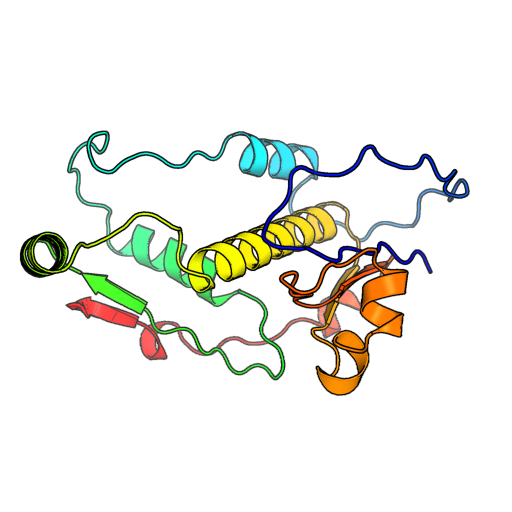-5.137 1.00 83.88 186 GLY A C 1
ATOM 1452 O O . GLY A 1 186 ? -9.417 11.848 -4.935 1.00 83.88 186 GLY A O 1
ATOM 1453 N N . ALA A 1 187 ? -10.049 13.643 -6.152 1.00 87.50 187 ALA A N 1
ATOM 1454 C CA . ALA A 1 187 ? -10.896 12.889 -7.071 1.00 87.50 187 ALA A CA 1
ATOM 1455 C C . ALA A 1 187 ? -10.086 11.843 -7.854 1.00 87.50 187 ALA A C 1
ATOM 1457 O O . ALA A 1 187 ? -8.951 12.089 -8.272 1.00 87.50 187 ALA A O 1
ATOM 1458 N N . LEU A 1 188 ? -10.682 10.667 -8.082 1.00 86.69 188 LEU A N 1
ATOM 1459 C CA . LEU A 1 188 ? -10.042 9.593 -8.845 1.00 86.69 188 LEU A CA 1
ATOM 1460 C C . LEU A 1 188 ? -9.733 10.026 -10.288 1.00 86.69 188 LEU A C 1
ATOM 1462 O O . LEU A 1 188 ? -8.683 9.680 -10.827 1.00 86.69 188 LEU A O 1
ATOM 1466 N N . SER A 1 189 ? -10.612 10.834 -10.889 1.00 87.69 189 SER A N 1
ATOM 1467 C CA . SER A 1 189 ? -10.452 11.379 -12.244 1.00 87.69 189 SER A CA 1
ATOM 1468 C C . SER A 1 189 ? -9.158 12.167 -12.436 1.00 87.69 189 SER A C 1
ATOM 1470 O O . SER A 1 189 ? -8.611 12.167 -13.533 1.00 87.69 189 SER A O 1
ATOM 1472 N N . ASP A 1 190 ? -8.627 12.777 -11.375 1.00 86.56 190 ASP A N 1
ATOM 1473 C CA . ASP A 1 190 ? -7.402 13.584 -11.438 1.00 86.56 190 ASP A CA 1
ATOM 1474 C C . ASP A 1 190 ? -6.139 12.709 -11.534 1.00 86.56 190 ASP A C 1
ATOM 1476 O O . ASP A 1 190 ? -5.027 13.203 -11.740 1.00 86.56 190 ASP A O 1
ATOM 1480 N N . LYS A 1 191 ? -6.296 11.391 -11.351 1.00 86.69 191 LYS A N 1
ATOM 1481 C CA . LYS A 1 191 ? -5.199 10.430 -11.194 1.00 86.69 191 LYS A CA 1
ATOM 1482 C C . LYS A 1 191 ? -5.274 9.250 -12.160 1.00 86.69 191 LYS A C 1
ATOM 1484 O O . LYS A 1 191 ? -4.330 8.460 -12.175 1.00 86.69 191 LYS A O 1
ATOM 1489 N N . VAL A 1 192 ? -6.345 9.110 -12.947 1.00 86.25 192 VAL A N 1
ATOM 1490 C CA . VAL A 1 192 ? -6.550 7.987 -13.880 1.00 86.25 192 VAL A CA 1
ATOM 1491 C C . VAL A 1 192 ? -6.593 8.476 -15.324 1.00 86.25 192 VAL A C 1
ATOM 1493 O O . VAL A 1 192 ? -7.415 9.316 -15.682 1.00 86.25 192 VAL A O 1
ATOM 1496 N N . ALA A 1 193 ? -5.750 7.885 -16.172 1.00 81.06 193 ALA A N 1
ATOM 1497 C CA . ALA A 1 193 ? -5.798 8.041 -17.622 1.00 81.06 193 ALA A CA 1
ATOM 1498 C C . ALA A 1 193 ? -6.162 6.713 -18.304 1.00 81.06 193 ALA A C 1
ATOM 1500 O O . ALA A 1 193 ? -5.657 5.650 -17.940 1.00 81.06 193 ALA A O 1
ATOM 1501 N N . TRP A 1 194 ? -7.009 6.785 -19.329 1.00 82.56 194 TRP A N 1
ATOM 1502 C CA . TRP A 1 194 ? -7.438 5.635 -20.130 1.00 82.56 194 TRP A CA 1
ATOM 1503 C C . TRP A 1 194 ? -6.725 5.679 -21.482 1.00 82.56 194 TRP A C 1
ATOM 1505 O O . TRP A 1 194 ? -6.779 6.714 -22.150 1.00 82.56 194 TRP A O 1
ATOM 1515 N N . LYS A 1 195 ? -6.022 4.599 -21.848 1.00 77.19 195 LYS A N 1
ATOM 1516 C CA . LYS A 1 195 ? -5.208 4.516 -23.070 1.00 77.19 195 LYS A CA 1
ATOM 1517 C C . LYS A 1 195 ? -5.403 3.199 -23.816 1.00 77.19 195 LYS A C 1
ATOM 1519 O O . LYS A 1 195 ? -5.445 2.128 -23.169 1.00 77.19 195 LYS A O 1
#

Sequence (195 aa):
MTFIYAAWTTFRPIPKVVNGTLPASSKPAVVPSALQADQVSQLLAKRRSIFPKDFSGAHVPREQVETILEAANWAPTHNRTEPWRFTVLGRKAQEDMVDLTLKALPGKLNPEWEETCAVAAAVQNIYIMTSALGLGGYWSSWTAEARDTPEFKELLGLEEQDKCLGFFLLGVPKQGVVEGYRSSRGALSDKVAWK

Solvent-accessible surface area (bac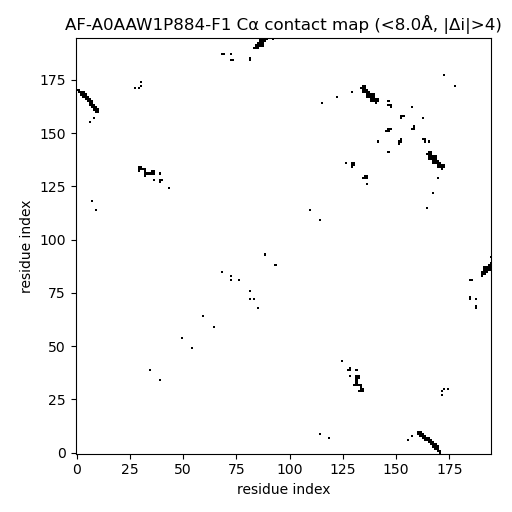kbone atoms only — not comparable to full-atom values): 12637 Å² total; per-residue (Å²): 134,60,80,53,85,49,72,56,67,62,91,74,85,83,76,84,81,78,90,73,87,77,79,90,72,77,88,68,89,60,50,89,46,98,49,55,51,67,62,53,48,51,53,65,72,66,62,75,94,76,59,79,91,77,54,90,80,72,83,78,57,66,70,61,53,49,54,54,51,50,60,59,63,67,56,88,54,81,92,72,64,71,84,72,71,46,74,50,71,41,71,70,59,51,55,56,50,51,60,54,51,74,74,66,78,75,86,93,70,86,55,70,67,58,56,53,50,51,52,53,52,51,53,49,51,52,46,55,51,32,43,28,62,24,36,38,70,46,80,42,60,70,57,65,82,67,60,72,33,71,69,44,26,56,75,70,71,48,57,90,85,38,52,74,76,31,41,44,43,46,43,78,60,63,88,88,49,69,77,77,68,68,75,88,73,81,66,67,75,85,35,53,47,83,87

Mean predicted aligned error: 9.64 Å

Nearest PDB structures (foldseek):
  8dil-assembly1_A  TM=4.283E-01  e=5.003E-04  Salmonella enterica subsp. enterica serovar Typhimurium str. SL1344
  3e10-assembly1_A  TM=4.006E-01  e=1.150E-03  Clostridium acetobutylicum
  3m5k-assembly1_B  TM=3.955E-01  e=1.150E-03  Parabacteroides distasonis ATCC 8503
  8pv3-assembly1_Cg  TM=2.096E-01  e=1.315E+00  Thermochaetoides thermophila DSM 1495

Foldseek 3Di:
DDFDWDFDWPDDDDDDDDDDDDDDDDDDDFDDFPAALVVLVCVVVVDDDDDPVPDPPDDDDPVVVVVVLVVVLPDDDDVLPSPAAAEDDDPVRVVVVVVVVVVDDDDDDPPPVVVVVVVVVVVVSVVVSCRNRRKDKDWDQPDCVVCVDPVNCVVVVHDPNIDGRTGIGIGHDDPPCPVVPDDDGDDSVVRYDYD

pLDDT: mean 77.8, std 16.29, range [27.62, 94.25]

Secondary structure (DSSP, 8-state):
------PPPSSSPPPPP----PPPPP---PPPPSS-HHHHHHHHHH--PPPGGG---PPPPHHHHHHHHHHHHT---GGG-----EEEPPHHHHHHHHHHHHTS-------HHHHHHHHHHHHHHHHHHHHHTT-EEEEE---HHHHSSHHHHHHHT--TT-----EEEEEPPPTT-GGGG------GGGTEEE-